Protein AF-A0A6H0G012-F1 (afdb_monomer)

Mean predicted aligned error: 11.53 Å

Solvent-accessible surface area (backbone atoms only — not comparable to full-atom values): 10930 Å² total; per-residue (Å²): 131,54,73,67,59,50,50,52,47,52,53,49,48,50,53,50,52,53,53,48,52,53,50,51,50,52,48,44,51,73,74,65,66,66,57,73,71,64,50,53,54,50,53,50,52,49,50,52,52,50,51,57,48,51,53,52,48,50,52,52,52,50,54,50,50,52,52,52,52,53,49,52,50,50,19,51,54,29,52,50,52,41,50,54,51,56,54,50,49,51,53,56,52,48,54,52,51,51,58,73,72,48,57,70,89,63,58,81,74,38,68,64,55,59,50,51,53,50,54,49,53,51,52,53,52,54,49,50,54,53,50,51,52,47,40,64,74,66,70,53,94,53,61,64,66,58,47,55,38,46,53,38,50,49,53,35,50,50,52,77,72,44,85,84,55,95,44,72,68,61,42,49,58,58,41,48,57,33,47,52,54,35,48,56,40,49,48,56,50,44,57,55,31,48,68,41,59,80,109

Nearest PDB structures (foldseek):
  8gl3-assembly1_A  TM=2.633E-01  e=9.256E-02  synthetic construct
  4yn0-assembly1_B  TM=3.118E-01  e=3.745E+00  Mus musculus
  6h2d-assembly1_P  TM=2.278E-01  e=6.354E+00  Aeromonas hydrophila subsp. hydrophila AL09-71

pLDDT: mean 79.87, std 10.51, range [50.97, 95.56]

Radius of gyration: 31.79 Å; Cα contacts (8 Å, |Δi|>4): 92; chains: 1; bounding box: 71×26×87 Å

Foldseek 3Di:
DDPVVVVVVVVVVVVVVVCVLVVVVVCCCVPVVDDPVVVVVSVVVVVVVVVVVVVVVVVVVVVVVVVVVLLVVLLVLLVVLLVLLVVLLVLLVVLVVCVVPDDPVDQQDDPPSLVSLVVSLVSLVVSLVSVVVSCVSVVDPPVVLSVQLVVLSVLLVCLSPDPPDPGVVVSVVSNNVSSVVNNVSSVVSSVVSVVSNVD

Structure (mmCIF, N/CA/C/O backbone):
data_AF-A0A6H0G012-F1
#
_entry.id   AF-A0A6H0G012-F1
#
loop_
_atom_site.group_PDB
_atom_site.id
_atom_site.type_symbol
_atom_site.label_atom_id
_atom_site.label_alt_id
_atom_site.label_comp_id
_atom_site.label_asym_id
_atom_site.label_entity_id
_atom_site.label_seq_id
_atom_site.pdbx_PDB_ins_code
_atom_site.Cartn_x
_atom_site.Cartn_y
_atom_site.Cartn_z
_atom_site.occupancy
_atom_site.B_iso_or_equiv
_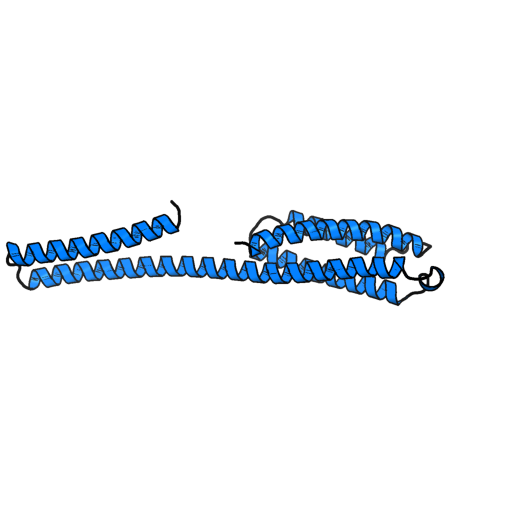atom_site.auth_seq_id
_atom_site.auth_comp_id
_atom_site.auth_asym_id
_atom_site.auth_atom_id
_atom_site.pdbx_PDB_model_num
ATOM 1 N N . MET A 1 1 ? -27.241 0.399 12.064 1.00 50.97 1 MET A N 1
ATOM 2 C CA . MET A 1 1 ? -27.156 1.553 12.985 1.00 50.97 1 MET A CA 1
ATOM 3 C C . MET A 1 1 ? -25.718 2.036 12.973 1.00 50.97 1 MET A C 1
ATOM 5 O O . MET A 1 1 ? -24.831 1.199 13.095 1.00 50.97 1 MET A O 1
ATOM 9 N N . ASN A 1 2 ? -25.473 3.319 12.711 1.00 66.06 2 ASN A N 1
ATOM 10 C CA . ASN A 1 2 ? -24.106 3.823 12.533 1.00 66.06 2 ASN A CA 1
ATOM 11 C C . ASN A 1 2 ? -23.368 3.860 13.895 1.00 66.06 2 ASN A C 1
ATOM 13 O O . ASN A 1 2 ? -24.016 4.089 14.914 1.00 66.06 2 ASN A O 1
ATOM 17 N N . LYS A 1 3 ? -22.044 3.638 13.962 1.00 60.22 3 LYS A N 1
ATOM 18 C CA . LYS A 1 3 ? -21.292 3.569 15.247 1.00 60.22 3 LYS A CA 1
ATOM 19 C C . LYS A 1 3 ? -21.486 4.827 16.104 1.00 60.22 3 LYS A C 1
ATOM 21 O O . LYS A 1 3 ? -21.674 4.747 17.317 1.00 60.22 3 LYS A O 1
ATOM 26 N N . LYS A 1 4 ? -21.527 5.990 15.452 1.00 67.12 4 LYS A N 1
ATOM 27 C CA . LYS A 1 4 ? -21.835 7.281 16.080 1.00 67.12 4 LYS A CA 1
ATOM 28 C C . LYS A 1 4 ? -23.231 7.297 16.715 1.00 67.12 4 LYS A C 1
ATOM 30 O O . LYS A 1 4 ? -23.376 7.674 17.868 1.00 67.12 4 LYS A O 1
ATOM 35 N N . GLU A 1 5 ? -24.221 6.772 16.004 1.00 70.12 5 GLU A N 1
ATOM 36 C CA . GLU A 1 5 ? -25.613 6.682 16.452 1.00 70.12 5 GLU A CA 1
ATOM 37 C C . GLU A 1 5 ? -25.780 5.700 17.628 1.00 70.12 5 GLU A C 1
ATOM 39 O O . GLU A 1 5 ? -26.567 5.944 18.538 1.00 70.12 5 GLU A O 1
ATOM 44 N N . LEU A 1 6 ? -25.016 4.599 17.648 1.00 70.94 6 LEU A N 1
ATOM 45 C CA . LEU A 1 6 ? -24.965 3.679 18.789 1.00 70.94 6 LEU A CA 1
ATOM 46 C C . LEU A 1 6 ? -24.325 4.347 20.009 1.00 70.94 6 LEU A C 1
ATOM 48 O O . LEU A 1 6 ? -24.836 4.198 21.112 1.00 70.94 6 LEU A O 1
ATOM 52 N N . THR A 1 7 ? -23.246 5.105 19.811 1.00 70.88 7 THR A N 1
ATOM 53 C CA . THR A 1 7 ? -22.537 5.788 20.903 1.00 70.88 7 THR A CA 1
ATOM 54 C C . THR A 1 7 ? -23.406 6.895 21.500 1.00 70.88 7 THR A C 1
ATOM 56 O O . THR A 1 7 ? -23.549 6.974 22.716 1.00 70.88 7 THR A O 1
ATOM 59 N N . GLU A 1 8 ? -24.072 7.694 20.664 1.00 73.56 8 GLU A N 1
ATOM 60 C CA . GLU A 1 8 ? -25.048 8.705 21.088 1.00 73.56 8 GLU A CA 1
ATOM 61 C C . GLU A 1 8 ? -26.235 8.071 21.820 1.00 73.56 8 GLU A C 1
ATOM 63 O O . GLU A 1 8 ? -26.613 8.543 22.892 1.00 73.56 8 GLU A O 1
ATOM 68 N N . LYS A 1 9 ? -26.774 6.953 21.310 1.00 74.12 9 LYS A N 1
ATOM 69 C CA . LYS A 1 9 ? -27.842 6.212 21.994 1.00 74.12 9 LYS A CA 1
ATOM 70 C C . LYS A 1 9 ? -27.371 5.702 23.349 1.00 74.12 9 LYS A C 1
ATOM 72 O O . LYS A 1 9 ? -28.021 5.998 24.340 1.00 74.12 9 LYS A O 1
ATOM 77 N N . VAL A 1 10 ? -26.250 4.986 23.424 1.00 72.94 10 VAL A N 1
ATOM 78 C CA . VAL A 1 10 ? -25.727 4.435 24.686 1.00 72.94 10 VAL A CA 1
ATOM 79 C C . VAL A 1 10 ? -25.453 5.552 25.696 1.00 72.94 10 VAL A C 1
ATOM 81 O O . VAL A 1 10 ? -25.888 5.449 26.838 1.00 72.94 10 VAL A O 1
ATOM 84 N N . THR A 1 11 ? -24.841 6.660 25.271 1.00 72.94 11 THR A N 1
ATOM 85 C CA . THR A 1 11 ? -24.582 7.819 26.143 1.00 72.94 11 THR A CA 1
ATOM 86 C C . THR A 1 11 ? -25.881 8.466 26.630 1.00 72.94 11 THR A C 1
ATOM 88 O O . THR A 1 11 ? -26.017 8.771 27.815 1.00 72.94 11 THR A O 1
ATOM 91 N N . GLY A 1 12 ? -26.873 8.604 25.746 1.00 77.12 12 GLY A N 1
ATOM 92 C CA . GLY A 1 12 ? -28.209 9.082 26.097 1.00 77.12 12 GLY A CA 1
ATOM 93 C C . GLY A 1 12 ? -28.938 8.155 27.073 1.00 77.12 12 GLY A C 1
ATOM 94 O O . GLY A 1 12 ? -29.541 8.635 28.030 1.00 77.12 12 GLY A O 1
ATOM 95 N N . TRP A 1 13 ? -28.830 6.836 26.892 1.00 76.81 13 TRP A N 1
ATOM 96 C CA . TRP A 1 13 ? -29.392 5.836 27.804 1.00 76.81 13 TRP A CA 1
ATOM 97 C C . TRP A 1 13 ? -28.735 5.891 29.185 1.00 76.81 13 TRP A C 1
ATOM 99 O O . TRP A 1 13 ? -29.445 5.828 30.183 1.00 76.81 13 TRP A O 1
ATOM 109 N N . ILE A 1 14 ? -27.414 6.081 29.271 1.00 71.69 14 ILE A N 1
ATOM 110 C CA . ILE A 1 14 ? -26.711 6.249 30.556 1.00 71.69 14 ILE A CA 1
ATOM 111 C C . ILE A 1 14 ? -27.222 7.484 31.284 1.00 71.69 14 ILE A C 1
ATOM 113 O O . ILE A 1 14 ? -27.550 7.418 32.467 1.00 71.69 14 ILE A O 1
ATOM 117 N N . LEU A 1 15 ? -27.307 8.613 30.582 1.00 76.12 15 LEU A N 1
ATOM 118 C CA . LEU A 1 15 ? -27.736 9.868 31.181 1.00 76.12 15 LEU A CA 1
ATOM 119 C C . LEU A 1 15 ? -29.199 9.774 31.638 1.00 76.12 15 LEU A C 1
ATOM 121 O O . LEU A 1 15 ? -29.516 10.170 32.757 1.00 76.12 15 LEU A O 1
ATOM 125 N N . ALA A 1 16 ? -30.059 9.141 30.836 1.00 76.44 16 ALA A N 1
ATOM 126 C CA . ALA A 1 16 ? -31.449 8.870 31.190 1.00 76.44 16 ALA A CA 1
ATOM 127 C C . ALA A 1 16 ? -31.577 7.938 32.404 1.00 76.44 16 ALA A C 1
ATOM 129 O O . ALA A 1 16 ? -32.318 8.262 33.328 1.00 76.44 16 ALA A O 1
ATOM 130 N N . ILE A 1 17 ? -30.835 6.825 32.450 1.00 78.69 17 ILE A N 1
ATOM 131 C CA . ILE A 1 17 ? -30.848 5.886 33.584 1.00 78.69 17 ILE A CA 1
ATOM 132 C C . ILE A 1 17 ? -30.332 6.575 34.847 1.00 78.69 17 ILE A C 1
ATOM 134 O O . ILE A 1 17 ? -30.938 6.433 35.904 1.00 78.69 17 ILE A O 1
ATOM 138 N N . THR A 1 18 ? -29.263 7.364 34.749 1.00 74.12 18 THR A N 1
ATOM 139 C CA . THR A 1 18 ? -28.682 8.072 35.898 1.00 74.12 18 THR A CA 1
ATOM 140 C C . THR A 1 18 ? -29.667 9.102 36.454 1.00 74.12 18 THR A C 1
ATOM 142 O O . THR A 1 18 ? -29.961 9.090 37.647 1.00 74.12 18 THR A O 1
ATOM 145 N N . VAL A 1 19 ? -30.246 9.948 35.594 1.00 77.25 19 VAL A N 1
ATOM 146 C CA . VAL A 1 19 ? -31.245 10.954 35.995 1.00 77.25 19 VAL A CA 1
ATOM 147 C C . VAL A 1 19 ? -32.503 10.292 36.551 1.00 77.25 19 VAL A C 1
ATOM 149 O O . VAL A 1 19 ? -33.017 10.729 37.579 1.00 77.25 19 VAL A O 1
ATOM 152 N N . TYR A 1 20 ? -32.978 9.217 35.919 1.00 78.31 20 TYR A N 1
ATOM 153 C CA . TYR A 1 20 ? -34.142 8.467 36.383 1.00 78.31 20 TYR A CA 1
ATOM 154 C C . TYR A 1 20 ? -33.892 7.839 37.754 1.00 78.31 20 TYR A C 1
ATOM 156 O O . TYR A 1 20 ? -34.714 7.981 38.651 1.00 78.31 20 TYR A O 1
ATOM 164 N N . THR A 1 21 ? -32.732 7.215 37.952 1.00 72.88 21 THR A N 1
ATOM 165 C CA . THR A 1 21 ? -32.357 6.590 39.226 1.00 72.88 21 THR A CA 1
ATOM 166 C C . THR A 1 21 ? -32.268 7.629 40.341 1.00 72.88 21 THR A C 1
ATOM 168 O O . THR A 1 21 ? -32.846 7.430 41.405 1.00 72.88 21 THR A O 1
ATOM 171 N N . VAL A 1 22 ? -31.617 8.771 40.090 1.00 75.88 22 VAL A N 1
ATOM 172 C CA . VAL A 1 22 ? -31.523 9.877 41.060 1.00 75.88 22 VAL A CA 1
ATOM 173 C C . VAL A 1 22 ? -32.903 10.476 41.355 1.00 75.88 22 VAL A C 1
ATOM 175 O O . VAL A 1 22 ? -33.223 10.758 42.510 1.00 75.88 22 VAL A O 1
ATOM 178 N N . GLY A 1 23 ? -33.744 10.640 40.331 1.00 76.50 23 GLY A N 1
ATOM 179 C CA . GLY A 1 23 ? -35.102 11.165 40.467 1.00 76.50 23 GLY A CA 1
ATOM 180 C C . GLY A 1 23 ? -36.018 10.242 41.269 1.00 76.50 23 GLY A C 1
ATOM 181 O O . GLY A 1 23 ? -36.676 10.695 42.204 1.00 76.50 23 GLY A O 1
ATOM 182 N N . VAL A 1 24 ? -36.019 8.944 40.955 1.00 73.81 24 VAL A N 1
ATOM 183 C CA . VAL A 1 24 ? -36.760 7.914 41.697 1.00 73.81 24 VAL A CA 1
ATOM 184 C C . VAL A 1 24 ? -36.259 7.833 43.136 1.00 73.81 24 VAL A C 1
ATOM 186 O O . VAL A 1 24 ? -37.070 7.822 44.054 1.00 73.81 24 VAL A O 1
ATOM 189 N N . PHE A 1 25 ? -34.946 7.880 43.359 1.00 70.12 25 PHE A N 1
ATOM 190 C CA . PHE A 1 25 ? -34.351 7.885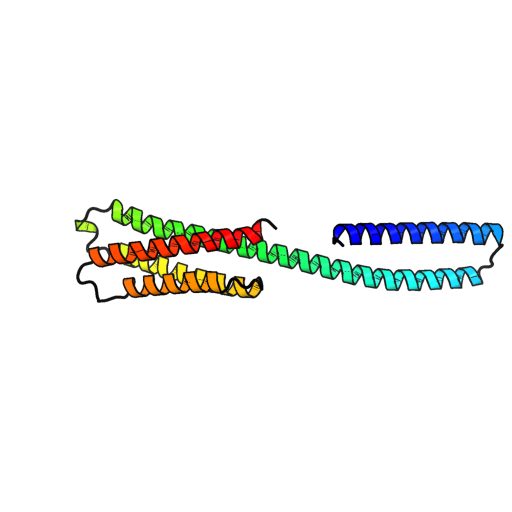 44.695 1.00 70.12 25 PHE A CA 1
ATOM 191 C C . PHE A 1 25 ? -34.783 9.094 45.540 1.00 70.12 25 PHE A C 1
ATOM 193 O O . PHE A 1 25 ? -35.153 8.936 46.704 1.00 70.12 25 PHE A O 1
ATOM 200 N N . TYR A 1 26 ? -34.800 10.300 44.959 1.00 72.81 26 TYR A N 1
ATOM 201 C CA . TYR A 1 26 ? -35.306 11.499 45.635 1.00 72.81 26 TYR A CA 1
ATOM 202 C C . TYR A 1 26 ? -36.786 11.354 46.020 1.00 72.81 26 TYR A C 1
ATOM 204 O O . TYR A 1 26 ? -37.186 11.726 47.124 1.00 72.81 26 TYR A O 1
ATOM 212 N N . LEU A 1 27 ? -37.595 10.785 45.123 1.00 71.75 27 LEU A N 1
ATOM 213 C CA . LEU A 1 27 ? -39.025 10.565 45.331 1.00 71.75 27 LEU A CA 1
ATOM 214 C C . LEU A 1 27 ? -39.287 9.524 46.427 1.00 71.75 27 LEU A C 1
ATOM 216 O O . LEU A 1 27 ? -40.085 9.773 47.326 1.00 71.75 27 LEU A O 1
ATOM 220 N N . LEU A 1 28 ? -38.572 8.401 46.394 1.00 69.12 28 LEU A N 1
ATOM 221 C CA . LEU A 1 28 ? -38.679 7.321 47.372 1.00 69.12 28 LEU A CA 1
ATOM 222 C C . LEU A 1 28 ? -38.261 7.781 48.780 1.00 69.12 28 LEU A C 1
ATOM 224 O O . LEU A 1 28 ? -39.012 7.573 49.730 1.00 69.12 28 LEU A O 1
ATOM 228 N N . ASN A 1 29 ? -37.138 8.497 48.918 1.00 67.19 29 ASN A N 1
ATOM 229 C CA . ASN A 1 29 ? -36.704 9.031 50.216 1.00 67.19 29 ASN A CA 1
ATOM 230 C C . ASN A 1 29 ? -37.675 10.074 50.783 1.00 67.19 29 ASN A C 1
ATOM 232 O O . ASN A 1 29 ? -37.956 10.078 51.980 1.00 67.19 29 ASN A O 1
ATOM 236 N N . LYS A 1 30 ? -38.199 10.965 49.934 1.00 68.75 30 LYS A N 1
ATOM 237 C CA . LYS A 1 30 ? -39.053 12.071 50.384 1.00 68.75 30 LYS A CA 1
ATOM 238 C C . LYS A 1 30 ? -40.502 11.652 50.647 1.00 68.75 30 LYS A C 1
ATOM 240 O O . LYS A 1 30 ? -41.151 12.264 51.489 1.00 68.75 30 LYS A O 1
ATOM 245 N N . VAL A 1 31 ? -41.020 10.662 49.915 1.00 65.56 31 VAL A N 1
ATOM 246 C CA . VAL A 1 31 ? -42.437 10.259 49.974 1.00 65.56 31 VAL A CA 1
ATOM 247 C C . VAL A 1 31 ? -42.659 9.000 50.811 1.00 65.56 31 VAL A C 1
ATOM 249 O O . VAL A 1 31 ? -43.678 8.922 51.490 1.00 65.56 31 VAL A O 1
ATOM 252 N N . LEU A 1 32 ? -41.736 8.032 50.794 1.00 64.56 32 LEU A N 1
ATOM 253 C CA . LEU A 1 32 ? -41.929 6.738 51.465 1.00 64.56 32 LEU A CA 1
ATOM 254 C C . LEU A 1 32 ? -41.149 6.587 52.779 1.00 64.56 32 LEU A C 1
ATOM 256 O O . LEU A 1 32 ? -41.386 5.620 53.494 1.00 64.56 32 LEU A O 1
ATOM 260 N N . GLY A 1 33 ? -40.266 7.532 53.128 1.00 66.44 33 GLY A N 1
ATOM 261 C CA . GLY A 1 33 ? -39.558 7.520 54.417 1.00 66.44 33 GLY A CA 1
ATOM 262 C C . GLY A 1 33 ? -38.667 6.288 54.611 1.00 66.44 33 GLY A C 1
ATOM 263 O O . GLY A 1 33 ? -38.597 5.743 55.709 1.00 66.44 33 GLY A O 1
ATOM 264 N N . ILE A 1 34 ? -38.045 5.830 53.526 1.00 61.94 34 ILE A N 1
ATOM 265 C CA . ILE A 1 34 ? -37.280 4.585 53.460 1.00 61.94 34 ILE A CA 1
ATOM 266 C C . ILE A 1 34 ? -36.089 4.607 54.441 1.00 61.94 34 ILE A C 1
ATOM 268 O O . ILE A 1 34 ? -35.341 5.583 54.509 1.00 61.94 34 ILE A O 1
ATOM 272 N N . THR A 1 35 ? -35.927 3.529 55.215 1.00 65.56 35 THR A N 1
ATOM 273 C CA . THR A 1 35 ? -34.847 3.312 56.198 1.00 65.56 35 THR A CA 1
ATOM 274 C C . THR A 1 35 ? -33.541 2.821 55.555 1.00 65.56 35 THR A C 1
ATOM 276 O O . THR A 1 35 ? -33.540 2.330 54.431 1.00 65.56 35 THR A O 1
ATOM 279 N N . GLY A 1 36 ? -32.417 2.930 56.279 1.00 60.94 36 GLY A N 1
ATOM 280 C CA . GLY A 1 36 ? -31.060 2.661 55.767 1.00 60.94 36 GLY A CA 1
ATOM 281 C C . GLY A 1 36 ? -30.822 1.287 55.115 1.00 60.94 36 GLY A C 1
ATOM 282 O O . GLY A 1 36 ? -30.027 1.209 54.188 1.00 60.94 36 GLY A O 1
ATOM 283 N N . ASP A 1 37 ? -31.543 0.234 55.506 1.00 64.00 37 ASP A N 1
ATOM 284 C CA . ASP A 1 37 ? -31.352 -1.114 54.934 1.00 64.00 37 ASP A CA 1
ATOM 285 C C . ASP A 1 37 ? -31.796 -1.225 53.459 1.00 64.00 37 ASP A C 1
ATOM 287 O O . ASP A 1 37 ? -31.141 -1.879 52.645 1.00 64.00 37 ASP A O 1
ATOM 291 N N . ASP A 1 38 ? -32.875 -0.541 53.072 1.00 62.97 38 ASP A N 1
ATOM 292 C CA . ASP A 1 38 ? -33.338 -0.498 51.675 1.00 62.97 38 ASP A CA 1
ATOM 293 C C . ASP A 1 38 ? -32.409 0.369 50.804 1.00 62.97 38 ASP A C 1
ATOM 295 O O . ASP A 1 38 ? -32.269 0.148 49.595 1.00 62.97 38 ASP A O 1
ATOM 299 N N . LEU A 1 39 ? -31.738 1.344 51.431 1.00 64.50 39 LEU A N 1
ATOM 300 C CA . LEU A 1 39 ? -30.700 2.159 50.806 1.00 64.50 39 LEU A CA 1
ATOM 301 C C . LEU A 1 39 ? -29.509 1.285 50.396 1.00 64.50 39 LEU A C 1
ATOM 303 O O . LEU A 1 39 ? -29.042 1.377 49.261 1.00 64.50 39 LEU A O 1
ATOM 307 N N . ASP A 1 40 ? -29.061 0.407 51.291 1.00 66.69 40 ASP A N 1
ATOM 308 C CA . ASP A 1 40 ? -27.917 -0.477 51.061 1.00 66.69 40 ASP A CA 1
ATOM 309 C C . ASP A 1 40 ? -28.203 -1.520 49.973 1.00 66.69 40 ASP A C 1
ATOM 311 O O . ASP A 1 40 ? -27.339 -1.802 49.131 1.00 66.69 40 ASP A O 1
ATOM 315 N N . ALA A 1 41 ? -29.431 -2.043 49.909 1.00 68.44 41 ALA A N 1
ATOM 316 C CA . ALA A 1 41 ? -29.857 -2.943 48.838 1.00 68.44 41 ALA A CA 1
ATOM 317 C C . ALA A 1 41 ? -29.863 -2.248 47.463 1.00 68.44 41 ALA A C 1
ATOM 319 O O . ALA A 1 41 ? -29.404 -2.816 46.466 1.00 68.44 41 ALA A O 1
ATOM 320 N N . LEU A 1 42 ? -30.331 -0.997 47.401 1.00 66.62 42 LEU A N 1
ATOM 321 C CA . LEU A 1 42 ? -30.386 -0.215 46.166 1.00 66.62 42 LEU A CA 1
ATOM 322 C C . LEU A 1 42 ? -28.988 0.228 45.710 1.00 66.62 42 LEU A C 1
ATOM 324 O O . LEU A 1 42 ? -28.666 0.121 44.526 1.00 66.62 42 LEU A O 1
ATOM 328 N N . VAL A 1 43 ? -28.126 0.650 46.638 1.00 68.62 43 VAL A N 1
ATOM 329 C CA . VAL A 1 43 ? -26.711 0.951 46.363 1.00 68.62 43 VAL A CA 1
ATOM 330 C C . VAL A 1 43 ? -25.981 -0.295 45.860 1.00 68.62 43 VAL A C 1
ATOM 332 O O . VAL A 1 43 ? -25.231 -0.209 44.888 1.00 68.62 43 VAL A O 1
ATOM 335 N N . SER A 1 44 ? -26.247 -1.465 46.444 1.00 69.81 44 SER A N 1
ATOM 336 C CA . SER A 1 44 ? -25.670 -2.734 45.987 1.00 69.81 44 SER A CA 1
ATOM 337 C C . SER A 1 44 ? -26.119 -3.092 44.567 1.00 69.81 44 SER A C 1
ATOM 339 O O . SER A 1 44 ? -25.291 -3.461 43.731 1.00 69.81 44 SER A O 1
ATOM 341 N N . LEU A 1 45 ? -27.407 -2.919 44.249 1.00 72.12 45 LEU A N 1
ATOM 342 C CA . LEU A 1 45 ? -27.941 -3.145 42.902 1.00 72.12 45 LEU A CA 1
ATOM 343 C C . LEU A 1 45 ? -27.314 -2.188 41.872 1.00 72.12 45 LEU A C 1
ATOM 345 O O . LEU A 1 45 ? -26.920 -2.615 40.784 1.00 72.12 45 LEU A O 1
ATOM 349 N N . LEU A 1 46 ? -27.169 -0.906 42.224 1.00 73.44 46 LEU A N 1
ATOM 350 C CA . LEU A 1 46 ? -26.489 0.084 41.385 1.00 73.44 46 LEU A CA 1
ATOM 351 C C . LEU A 1 46 ? -24.999 -0.222 41.222 1.00 73.44 46 LEU A C 1
ATOM 353 O O . LEU A 1 46 ? -24.468 -0.037 40.130 1.00 73.44 46 LEU A O 1
ATOM 357 N N . GLY A 1 47 ? -24.334 -0.743 42.254 1.00 70.12 47 GLY A N 1
ATOM 358 C CA . GLY A 1 47 ? -22.943 -1.195 42.191 1.00 70.12 47 GLY A CA 1
ATOM 359 C C . GLY A 1 47 ? -22.739 -2.344 41.198 1.00 70.12 47 GLY A C 1
ATOM 360 O O . GLY A 1 47 ? -21.811 -2.311 40.384 1.00 70.12 47 GLY A O 1
ATOM 361 N N . VAL A 1 48 ? -23.645 -3.328 41.196 1.00 73.69 48 VAL A N 1
ATOM 362 C CA . VAL A 1 48 ? -23.648 -4.416 40.202 1.00 73.69 48 VAL A CA 1
ATOM 363 C C . VAL A 1 48 ? -23.910 -3.867 38.797 1.00 73.69 48 VAL A C 1
ATOM 365 O O . VAL A 1 48 ? -23.177 -4.201 37.863 1.00 73.69 48 VAL A O 1
ATOM 368 N N . GLY A 1 49 ? -24.894 -2.975 38.648 1.00 73.62 49 GLY A N 1
ATOM 369 C CA . GLY A 1 49 ? -25.194 -2.310 37.377 1.00 73.62 49 GLY A CA 1
ATOM 370 C C . GLY A 1 49 ? -24.004 -1.522 36.825 1.00 73.62 49 GLY A C 1
ATOM 371 O O . GLY A 1 49 ? -23.647 -1.678 35.658 1.00 73.62 49 GLY A O 1
ATOM 372 N N . ALA A 1 50 ? -23.335 -0.742 37.674 1.00 75.12 50 ALA A N 1
ATOM 373 C CA . ALA A 1 50 ? -22.152 0.034 37.318 1.00 75.12 50 ALA A CA 1
ATOM 374 C C . ALA A 1 50 ? -20.971 -0.859 36.913 1.00 75.12 50 ALA A C 1
ATOM 376 O O . ALA A 1 50 ? -20.246 -0.527 35.978 1.00 75.12 50 ALA A O 1
ATOM 377 N N . THR A 1 51 ? -20.800 -2.012 37.565 1.00 78.50 51 THR A N 1
ATOM 378 C CA . THR A 1 51 ? -19.718 -2.961 37.262 1.00 78.50 51 THR A CA 1
ATOM 379 C C . THR A 1 51 ? -19.939 -3.655 35.917 1.00 78.50 51 THR A C 1
ATOM 381 O O . THR A 1 51 ? -19.031 -3.692 35.085 1.00 78.50 51 THR A O 1
ATOM 384 N N . LEU A 1 52 ? -21.151 -4.160 35.661 1.00 74.06 52 LEU A N 1
ATOM 385 C CA . LEU A 1 52 ? -21.508 -4.764 34.371 1.00 74.06 52 LEU A CA 1
ATOM 386 C C . LEU A 1 52 ? -21.389 -3.748 33.231 1.00 74.06 52 LEU A C 1
ATOM 388 O O . LEU A 1 52 ? -20.853 -4.053 32.165 1.00 74.06 52 LEU A O 1
ATOM 392 N N . PHE A 1 53 ? -21.839 -2.521 33.481 1.00 78.25 53 PHE A N 1
ATOM 393 C CA . PHE A 1 53 ? -21.735 -1.427 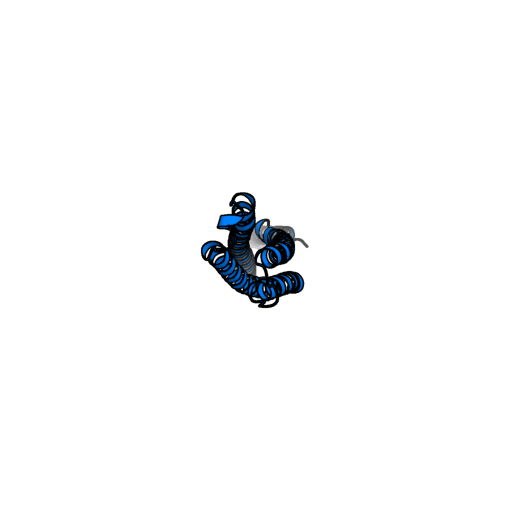32.531 1.00 78.25 53 PHE A CA 1
ATOM 394 C C . PHE A 1 53 ? -20.275 -1.030 32.257 1.00 78.25 53 PHE A C 1
ATOM 396 O O . PHE A 1 53 ? -19.879 -0.907 31.099 1.00 78.25 53 PHE A O 1
ATOM 403 N N . GLY A 1 54 ? -19.457 -0.886 33.303 1.00 78.69 54 GLY A N 1
ATOM 404 C CA . GLY A 1 54 ? -18.029 -0.597 33.178 1.00 78.69 54 GLY A CA 1
ATOM 405 C C . GLY A 1 54 ? -17.299 -1.666 32.366 1.00 78.69 54 GLY A C 1
ATOM 406 O O . GLY A 1 54 ? -16.526 -1.331 31.469 1.00 78.69 54 GLY A O 1
ATOM 407 N N . GLY A 1 55 ? -17.613 -2.944 32.604 1.00 79.94 55 GLY A N 1
ATOM 408 C CA . GLY A 1 55 ? -17.095 -4.061 31.812 1.00 79.94 55 GLY A CA 1
ATOM 409 C C . GLY A 1 55 ? -17.500 -3.985 30.337 1.00 79.94 55 GLY A C 1
ATOM 410 O O . GLY A 1 55 ? -16.646 -4.098 29.458 1.00 79.94 55 GLY A O 1
ATOM 411 N N . TYR A 1 56 ? -18.778 -3.725 30.048 1.00 78.12 56 TYR A N 1
ATOM 412 C CA . TYR A 1 56 ? -19.265 -3.557 28.674 1.00 78.12 56 TYR A CA 1
ATOM 413 C C . TYR A 1 56 ? -18.578 -2.387 27.952 1.00 78.12 56 TYR A C 1
ATOM 415 O O . TYR A 1 56 ? -18.107 -2.543 26.823 1.00 78.12 56 TYR A O 1
ATOM 423 N N . MET A 1 57 ? -18.465 -1.229 28.608 1.00 80.31 57 MET A N 1
ATOM 424 C CA . MET A 1 57 ? -17.797 -0.057 28.038 1.00 80.31 57 MET A CA 1
ATOM 425 C C . MET A 1 57 ? -16.309 -0.286 27.810 1.00 80.31 57 MET A C 1
ATOM 427 O O . MET A 1 57 ? -15.786 0.150 26.788 1.00 80.31 57 MET A O 1
ATOM 431 N N . ALA A 1 58 ? -15.630 -0.983 28.722 1.00 78.94 58 ALA A N 1
ATOM 432 C CA . ALA A 1 58 ? -14.226 -1.333 28.553 1.00 78.94 58 ALA A CA 1
ATOM 433 C C . ALA A 1 58 ? -14.018 -2.213 27.314 1.00 78.94 58 ALA A C 1
ATOM 435 O O . ALA A 1 58 ? -13.133 -1.927 26.510 1.00 78.94 58 ALA A O 1
ATOM 436 N N . ILE A 1 59 ? -14.871 -3.227 27.113 1.00 83.12 59 ILE A N 1
ATOM 437 C CA . ILE A 1 59 ? -14.836 -4.063 25.905 1.00 83.12 59 ILE A CA 1
ATOM 438 C C . ILE A 1 59 ? -15.054 -3.195 24.667 1.00 83.12 59 ILE A C 1
ATOM 440 O O . ILE A 1 59 ? -14.243 -3.254 23.748 1.00 83.12 59 ILE A O 1
ATOM 444 N N . TYR A 1 60 ? -16.096 -2.357 24.667 1.00 79.56 60 TYR A N 1
ATOM 445 C CA . TYR A 1 60 ? -16.432 -1.491 23.538 1.00 79.56 60 TYR A CA 1
ATOM 446 C C . TYR A 1 60 ? -15.278 -0.551 23.161 1.00 79.56 60 TYR A C 1
ATOM 448 O O . TYR A 1 60 ? -14.839 -0.547 22.007 1.00 79.56 60 TYR A O 1
ATOM 456 N N . LEU A 1 61 ? -14.746 0.194 24.136 1.00 80.44 61 LEU A N 1
ATOM 457 C CA . LEU A 1 61 ? -13.626 1.116 23.947 1.00 80.44 61 LEU A CA 1
ATOM 458 C C . LEU A 1 61 ? -12.370 0.386 23.474 1.00 80.44 61 LEU A C 1
ATOM 460 O O . LEU A 1 61 ? -11.675 0.890 22.598 1.00 80.44 61 LEU A O 1
ATOM 464 N N . PHE A 1 62 ? -12.099 -0.810 23.998 1.00 81.75 62 PHE A N 1
ATOM 465 C CA . PHE A 1 62 ? -10.952 -1.602 23.570 1.00 81.75 62 PHE A CA 1
ATOM 466 C C . PHE A 1 62 ? -11.094 -2.081 22.122 1.00 81.75 62 PHE A C 1
ATOM 468 O O . PHE A 1 62 ? -10.140 -1.993 21.347 1.00 81.75 62 PHE A O 1
ATOM 475 N N . THR A 1 63 ? -12.282 -2.550 21.720 1.00 84.25 63 THR A N 1
ATOM 476 C CA . THR A 1 63 ? -12.540 -2.901 20.316 1.00 84.25 63 THR A CA 1
ATOM 477 C C . THR A 1 63 ? -12.389 -1.706 19.387 1.00 84.25 63 THR A C 1
ATOM 479 O O . THR A 1 63 ? -11.779 -1.854 18.330 1.00 84.25 63 THR A O 1
ATOM 482 N N . ASP A 1 64 ? -12.901 -0.537 19.774 1.00 81.94 64 ASP A N 1
ATOM 483 C CA . ASP A 1 64 ? -12.827 0.657 18.935 1.00 81.94 64 ASP A CA 1
ATOM 484 C C . ASP A 1 64 ? -11.398 1.197 18.832 1.00 81.94 64 ASP A C 1
ATOM 486 O O . ASP A 1 64 ? -10.920 1.458 17.731 1.00 81.94 64 ASP A O 1
ATOM 490 N N . TRP A 1 65 ? -10.678 1.255 19.955 1.00 85.31 65 TRP A N 1
ATOM 491 C CA . TRP A 1 65 ? -9.258 1.597 19.981 1.00 85.31 65 TRP A CA 1
ATOM 492 C C . TRP A 1 65 ? -8.453 0.680 19.058 1.00 85.31 65 TRP A C 1
ATOM 494 O O . TRP A 1 65 ? -7.742 1.161 18.180 1.00 85.31 65 TRP A O 1
ATOM 504 N N . ARG A 1 66 ? -8.639 -0.642 19.174 1.00 86.31 66 ARG A N 1
ATOM 505 C CA . ARG A 1 66 ? -7.961 -1.624 18.319 1.00 86.31 66 ARG A CA 1
ATOM 506 C C . ARG A 1 66 ? -8.271 -1.411 16.836 1.00 86.31 66 ARG A C 1
ATOM 508 O O . ARG A 1 66 ? -7.373 -1.508 16.004 1.00 86.31 66 ARG A O 1
ATOM 515 N N . GLU A 1 67 ? -9.526 -1.133 16.484 1.00 87.81 67 GLU A N 1
ATOM 516 C CA . GLU A 1 67 ? -9.905 -0.841 15.097 1.00 87.81 67 GLU A CA 1
ATOM 517 C C . GLU A 1 67 ? -9.246 0.438 14.570 1.00 87.81 67 GLU A C 1
ATOM 519 O O . GLU A 1 67 ? -8.734 0.437 13.450 1.00 87.81 67 GLU A O 1
ATOM 524 N N . GLN A 1 68 ? -9.237 1.515 15.359 1.00 85.81 68 GLN A N 1
ATOM 525 C CA . GLN A 1 68 ? -8.598 2.774 14.979 1.00 85.81 68 GLN A CA 1
ATOM 526 C C . GLN A 1 68 ? -7.086 2.601 14.801 1.00 85.81 68 GLN A C 1
ATOM 528 O O . GLN A 1 68 ? -6.538 3.035 13.790 1.00 85.81 68 GLN A O 1
ATOM 533 N N . THR A 1 69 ? -6.421 1.903 15.726 1.00 88.00 69 THR A N 1
ATOM 534 C CA . THR A 1 69 ? -4.984 1.615 15.632 1.00 88.00 69 THR A CA 1
ATOM 535 C C . THR A 1 69 ? -4.657 0.784 14.394 1.00 88.00 69 THR A C 1
ATOM 537 O O . THR A 1 69 ? -3.724 1.121 13.671 1.00 88.00 69 THR A O 1
ATOM 540 N N . ASN A 1 70 ? -5.452 -0.245 14.086 1.00 88.19 70 ASN A N 1
ATOM 541 C CA . ASN A 1 70 ? -5.246 -1.051 12.881 1.00 88.19 70 ASN A CA 1
ATOM 542 C C . ASN A 1 70 ? -5.423 -0.226 11.598 1.00 88.19 70 ASN A C 1
ATOM 544 O O . ASN A 1 70 ? -4.630 -0.365 10.670 1.00 88.19 70 ASN A O 1
ATOM 548 N N . LYS A 1 71 ? -6.431 0.656 11.540 1.00 88.88 71 LYS A N 1
ATOM 549 C CA . LYS A 1 71 ? -6.617 1.569 10.400 1.00 88.88 71 LYS A CA 1
ATOM 550 C C . LYS A 1 71 ? -5.435 2.517 10.239 1.00 88.88 71 LYS A C 1
ATOM 552 O O . LYS A 1 71 ? -4.930 2.669 9.134 1.00 88.88 71 LYS A O 1
ATOM 557 N N . GLN A 1 72 ? -4.974 3.113 11.336 1.00 91.06 72 GLN A N 1
ATOM 558 C CA . GLN A 1 72 ? -3.836 4.025 11.322 1.00 91.06 72 GLN A CA 1
ATOM 559 C C . GLN A 1 72 ? -2.543 3.319 10.892 1.00 91.06 72 GLN A C 1
ATOM 561 O O . GLN A 1 72 ? -1.781 3.873 10.105 1.00 91.06 72 GLN A O 1
ATOM 566 N N . MET A 1 73 ? -2.314 2.093 11.370 1.00 92.19 73 MET A N 1
ATOM 567 C CA . MET A 1 73 ? -1.188 1.262 10.945 1.00 92.19 73 MET A CA 1
ATOM 568 C C . MET A 1 73 ? -1.242 1.015 9.434 1.00 92.19 73 MET A C 1
ATOM 570 O O . MET A 1 73 ? -0.293 1.349 8.737 1.00 92.19 73 MET A O 1
ATOM 574 N N . LEU A 1 74 ? -2.377 0.536 8.909 1.00 92.50 74 LEU A N 1
ATOM 575 C CA . LEU A 1 74 ? -2.544 0.295 7.471 1.00 92.50 74 LEU A CA 1
ATOM 576 C C . LEU A 1 74 ? -2.370 1.568 6.631 1.00 92.50 74 LEU A C 1
ATOM 578 O O . LEU A 1 74 ? -1.771 1.510 5.562 1.00 92.50 74 LEU A O 1
ATOM 582 N N . ALA A 1 75 ? -2.860 2.716 7.101 1.00 93.19 75 ALA A N 1
ATOM 583 C CA . ALA A 1 75 ? -2.683 3.992 6.411 1.00 93.19 75 ALA A CA 1
ATOM 584 C C . ALA A 1 75 ? -1.205 4.417 6.346 1.00 93.19 75 ALA A C 1
ATOM 586 O O . ALA A 1 75 ? -0.756 4.945 5.326 1.00 93.19 75 ALA A O 1
ATOM 587 N N . ASN A 1 76 ? -0.441 4.179 7.417 1.00 93.94 76 ASN A N 1
ATOM 588 C CA . ASN A 1 76 ? 0.990 4.472 7.455 1.00 93.94 76 ASN A CA 1
ATOM 589 C C . ASN A 1 76 ? 1.775 3.556 6.509 1.00 93.94 76 ASN A C 1
ATOM 591 O O . ASN A 1 76 ? 2.523 4.069 5.679 1.00 93.94 76 ASN A O 1
ATOM 595 N N . GLU A 1 77 ? 1.536 2.245 6.569 1.00 93.44 77 GLU A N 1
ATOM 596 C CA . GLU A 1 77 ? 2.143 1.261 5.659 1.00 93.44 77 GLU A CA 1
ATOM 597 C C . GLU A 1 77 ? 1.832 1.605 4.192 1.00 93.44 77 GLU A C 1
ATOM 599 O O . GLU A 1 77 ? 2.726 1.709 3.353 1.00 93.44 77 GLU A O 1
ATOM 604 N N . ALA A 1 78 ? 0.566 1.910 3.881 1.00 93.88 78 ALA A N 1
ATOM 605 C CA . ALA A 1 78 ? 0.156 2.302 2.534 1.00 93.88 78 ALA A CA 1
ATOM 606 C C . ALA A 1 78 ? 0.864 3.576 2.046 1.00 93.88 78 ALA A C 1
ATOM 608 O O . ALA A 1 78 ? 1.197 3.700 0.868 1.00 93.88 78 ALA A O 1
ATOM 609 N N . LYS A 1 79 ? 1.114 4.534 2.945 1.00 95.31 79 LYS A N 1
ATOM 610 C CA . LYS A 1 79 ? 1.816 5.783 2.630 1.00 95.31 79 LYS A CA 1
ATOM 611 C C . LYS A 1 79 ? 3.296 5.561 2.337 1.00 95.31 79 LYS A C 1
ATOM 613 O O . LYS A 1 79 ? 3.851 6.276 1.501 1.00 95.31 79 LYS A O 1
ATOM 618 N N . GLU A 1 80 ? 3.940 4.627 3.026 1.00 95.56 80 GLU A N 1
ATOM 619 C CA . GLU A 1 80 ? 5.330 4.253 2.755 1.00 95.56 80 GLU A CA 1
ATOM 620 C C . GLU A 1 80 ? 5.444 3.551 1.405 1.00 95.56 80 GLU A C 1
ATOM 622 O O . GLU A 1 80 ? 6.174 4.029 0.535 1.00 95.56 80 GLU A O 1
ATOM 627 N N . LEU A 1 81 ? 4.603 2.545 1.164 1.00 94.81 81 LEU A N 1
ATOM 628 C CA . LEU A 1 81 ? 4.516 1.844 -0.118 1.00 94.81 81 LEU A CA 1
ATOM 629 C C . LEU A 1 81 ? 4.227 2.784 -1.287 1.00 94.81 81 LEU A C 1
ATOM 631 O O . LEU A 1 81 ? 4.853 2.683 -2.342 1.00 94.81 81 LEU A O 1
ATOM 635 N N . TRP A 1 82 ? 3.322 3.748 -1.105 1.00 95.50 82 TRP A N 1
ATOM 636 C CA . TRP A 1 82 ? 3.000 4.729 -2.139 1.00 95.50 82 TRP A CA 1
ATOM 637 C C . TRP A 1 82 ? 4.218 5.590 -2.503 1.00 95.50 82 TRP A C 1
ATOM 639 O O . TRP A 1 82 ? 4.462 5.868 -3.679 1.00 95.50 82 TRP A O 1
ATOM 649 N N . LYS A 1 83 ? 5.026 5.987 -1.509 1.00 95.00 83 LYS A N 1
ATOM 650 C CA . LYS A 1 83 ? 6.274 6.726 -1.754 1.00 95.00 83 LYS A CA 1
ATOM 651 C C . LYS A 1 83 ? 7.301 5.861 -2.479 1.00 95.00 83 LYS A C 1
ATOM 653 O O . LYS A 1 83 ? 7.884 6.349 -3.444 1.00 95.00 83 LYS A O 1
ATOM 658 N N . SER A 1 84 ? 7.497 4.615 -2.045 1.00 94.25 84 SER A N 1
ATOM 659 C CA . SER A 1 84 ? 8.414 3.663 -2.688 1.00 94.25 84 SER A CA 1
ATOM 660 C C . SER A 1 84 ? 8.028 3.427 -4.148 1.00 94.25 84 SER A C 1
ATOM 662 O O . SER A 1 84 ? 8.870 3.495 -5.039 1.00 94.25 84 SER A O 1
ATOM 664 N N . THR A 1 85 ? 6.729 3.277 -4.404 1.00 92.88 85 THR A N 1
ATOM 665 C CA . THR A 1 85 ? 6.164 3.113 -5.745 1.00 92.88 85 THR A CA 1
ATOM 666 C C . THR A 1 85 ? 6.443 4.331 -6.636 1.00 92.88 85 THR A C 1
ATOM 668 O O . THR A 1 85 ? 6.912 4.189 -7.763 1.00 92.88 85 THR A O 1
ATOM 671 N N . LYS A 1 86 ? 6.230 5.548 -6.120 1.00 93.00 86 LYS A N 1
ATOM 672 C CA . LYS A 1 86 ? 6.521 6.796 -6.846 1.00 93.00 86 LYS A CA 1
ATOM 673 C C . LYS A 1 86 ? 8.014 6.987 -7.124 1.00 93.00 86 LYS A C 1
ATOM 675 O O . LYS A 1 86 ? 8.398 7.572 -8.133 1.00 93.00 86 LYS A O 1
ATOM 680 N N . GLU A 1 87 ? 8.864 6.560 -6.202 1.00 92.94 87 GLU A N 1
ATOM 681 C CA . GLU A 1 87 ? 10.312 6.638 -6.371 1.00 92.94 87 GLU A CA 1
ATOM 682 C C . GLU A 1 87 ? 10.808 5.648 -7.433 1.00 92.94 87 GLU A C 1
ATOM 684 O O . GLU A 1 87 ? 11.665 5.993 -8.244 1.00 92.94 87 GLU A O 1
ATOM 689 N N . LEU A 1 88 ? 10.222 4.451 -7.481 1.00 91.44 88 LEU A N 1
ATOM 690 C CA . LEU A 1 88 ? 10.497 3.464 -8.519 1.00 91.44 88 LEU A CA 1
ATOM 691 C C . LEU A 1 88 ? 10.065 3.955 -9.909 1.00 91.44 88 LEU A C 1
ATOM 693 O O . LEU A 1 88 ? 10.848 3.885 -10.852 1.00 91.44 88 LEU A O 1
ATOM 697 N N . GLU A 1 89 ? 8.866 4.529 -10.026 1.00 90.88 89 GLU A N 1
ATOM 698 C CA . GLU A 1 89 ? 8.373 5.152 -11.262 1.00 90.88 89 GLU A CA 1
ATOM 699 C C . GLU A 1 89 ? 9.348 6.210 -11.803 1.0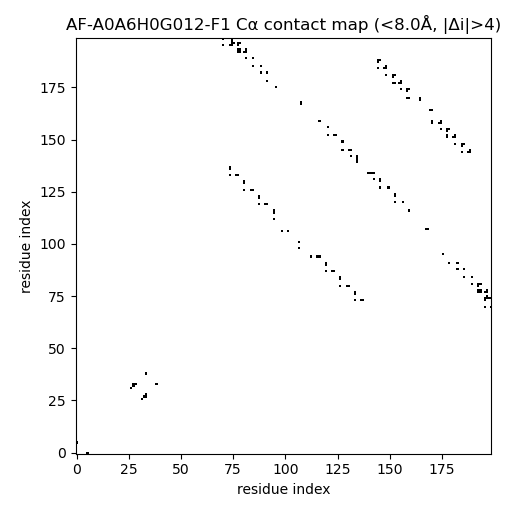0 90.88 89 GLU A C 1
ATOM 701 O O . GLU A 1 89 ? 9.705 6.194 -12.979 1.00 90.88 89 GLU A O 1
ATOM 706 N N . LYS A 1 90 ? 9.850 7.104 -10.942 1.00 90.88 90 LYS A N 1
ATOM 707 C CA . LYS A 1 90 ? 10.840 8.114 -11.351 1.00 90.88 90 LYS A CA 1
ATOM 708 C C . LYS A 1 90 ? 12.138 7.505 -11.868 1.00 90.88 90 LYS A C 1
ATOM 710 O O . LYS A 1 90 ? 12.747 8.075 -12.768 1.00 90.88 90 LYS A O 1
ATOM 715 N N . GLN A 1 91 ? 12.587 6.399 -11.281 1.00 88.88 91 GLN A N 1
ATOM 716 C CA . GLN A 1 91 ? 13.806 5.721 -11.721 1.00 88.88 91 GLN A CA 1
ATOM 717 C C . GLN A 1 91 ? 13.604 5.027 -13.066 1.00 88.88 91 GLN A C 1
ATOM 719 O O . GLN A 1 91 ? 14.48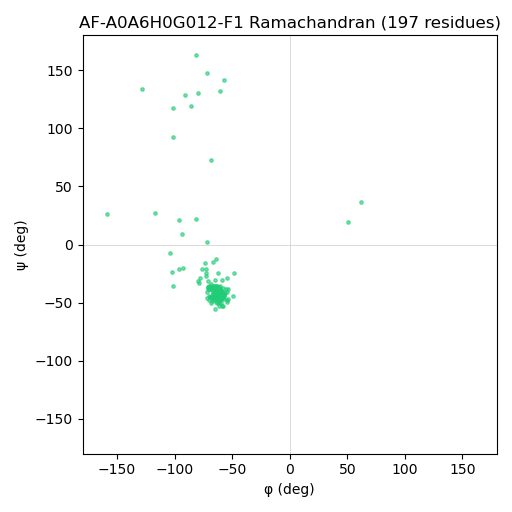6 5.073 -13.914 1.00 88.88 91 GLN A O 1
ATOM 724 N N . PHE A 1 92 ? 12.420 4.471 -13.307 1.00 88.50 92 PHE A N 1
ATOM 725 C CA . PHE A 1 92 ? 12.061 3.981 -14.632 1.00 88.50 92 PHE A CA 1
ATOM 726 C C . PHE A 1 92 ? 12.050 5.101 -15.677 1.00 88.50 92 PHE A C 1
ATOM 728 O O . PHE A 1 92 ? 12.665 4.961 -16.730 1.00 88.50 92 PHE A O 1
ATOM 735 N N . LEU A 1 93 ? 11.455 6.252 -15.360 1.00 87.31 93 LEU A N 1
ATOM 736 C CA . LEU A 1 93 ? 11.461 7.411 -16.258 1.00 87.31 93 LEU A CA 1
ATOM 737 C C . LEU A 1 93 ? 12.868 7.992 -16.483 1.00 87.31 93 LEU A C 1
ATOM 739 O O . LEU A 1 93 ? 13.147 8.532 -17.552 1.00 87.31 93 LEU A O 1
ATOM 743 N N . SER A 1 94 ? 13.776 7.890 -15.508 1.00 85.56 94 SER A N 1
ATOM 744 C CA . SER A 1 94 ? 15.150 8.375 -15.680 1.00 85.56 94 SER A CA 1
ATOM 745 C C . SER A 1 94 ? 15.986 7.484 -16.601 1.00 85.56 94 SER A C 1
ATOM 747 O O . SER A 1 94 ? 16.922 7.980 -17.229 1.00 85.56 94 SER A O 1
ATOM 749 N N . ILE A 1 95 ? 15.633 6.200 -16.739 1.00 82.94 95 ILE A N 1
ATOM 750 C CA . ILE A 1 95 ? 16.215 5.316 -17.757 1.00 82.94 95 ILE A CA 1
ATOM 751 C C . ILE A 1 95 ? 15.859 5.830 -19.159 1.00 82.94 95 ILE A C 1
ATOM 753 O O . ILE A 1 95 ? 16.739 5.931 -20.016 1.00 82.94 95 ILE A O 1
ATOM 757 N N . ASP A 1 96 ? 14.601 6.221 -19.370 1.00 81.88 96 ASP A N 1
ATOM 758 C CA . ASP A 1 96 ? 14.140 6.820 -20.625 1.00 81.88 96 ASP A CA 1
ATOM 759 C C . ASP A 1 96 ? 14.806 8.163 -20.920 1.00 81.88 96 ASP A C 1
ATOM 761 O O . ASP A 1 96 ? 15.251 8.406 -22.042 1.00 81.88 96 ASP A O 1
ATOM 765 N N . ASP A 1 97 ? 14.932 9.030 -19.915 1.00 82.31 97 ASP A N 1
ATOM 766 C CA . ASP A 1 97 ? 15.623 10.312 -20.063 1.00 82.31 97 ASP A CA 1
ATOM 767 C C . ASP A 1 97 ? 17.100 10.107 -20.440 1.00 82.31 97 ASP A C 1
ATOM 76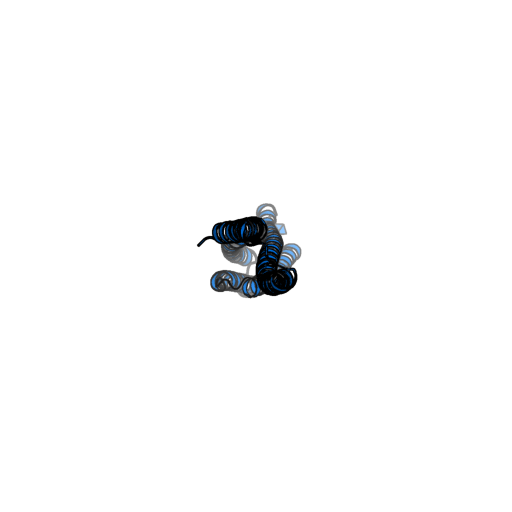9 O O . ASP A 1 97 ? 17.605 10.707 -21.394 1.00 82.31 97 ASP A O 1
ATOM 773 N N . TYR A 1 98 ? 17.776 9.166 -19.774 1.00 78.81 98 TYR A N 1
ATOM 774 C CA . TYR A 1 98 ? 19.152 8.797 -20.090 1.00 78.81 98 TYR A CA 1
ATOM 775 C C . TYR A 1 98 ? 19.296 8.284 -21.529 1.00 78.81 98 TYR A C 1
ATOM 777 O O . TYR A 1 98 ? 20.199 8.717 -22.253 1.00 78.81 98 TYR A O 1
ATOM 785 N N . TYR A 1 99 ? 18.397 7.406 -21.979 1.00 74.50 99 TYR A N 1
ATOM 786 C CA . TYR A 1 99 ? 18.407 6.920 -23.357 1.00 74.50 99 TYR A CA 1
ATOM 787 C C . TYR A 1 99 ? 18.029 8.010 -24.363 1.00 74.50 99 TYR A C 1
ATOM 789 O O . TYR A 1 99 ? 18.634 8.100 -25.422 1.00 74.50 99 TYR A O 1
ATOM 797 N N . SER A 1 100 ? 17.081 8.894 -24.085 1.00 76.62 100 SER A N 1
ATOM 798 C CA . SER A 1 100 ? 16.696 9.930 -25.053 1.00 76.62 100 SER A CA 1
ATOM 799 C C . SER A 1 100 ? 17.795 10.982 -25.270 1.00 76.62 100 SER A C 1
ATOM 801 O O . SER A 1 100 ? 17.996 11.444 -26.394 1.00 76.62 100 SER A O 1
ATOM 803 N N . THR A 1 101 ? 18.560 11.306 -24.224 1.00 77.19 101 THR A N 1
ATOM 804 C CA . THR A 1 101 ? 19.565 12.384 -24.233 1.00 77.19 101 THR A CA 1
ATOM 805 C C . THR A 1 101 ? 20.981 11.925 -24.591 1.00 77.19 101 THR A C 1
ATOM 807 O O . THR A 1 101 ? 21.806 12.738 -25.017 1.00 77.19 101 THR A O 1
ATOM 810 N N . THR A 1 102 ? 21.288 10.631 -24.456 1.00 73.06 102 THR A N 1
ATOM 811 C CA . THR A 1 102 ? 22.632 10.103 -24.732 1.00 73.06 102 THR A CA 1
ATOM 812 C C . THR A 1 102 ? 22.862 9.916 -26.244 1.00 73.06 102 THR A C 1
ATOM 814 O O . THR A 1 102 ? 22.045 9.282 -26.921 1.00 73.06 102 THR A O 1
ATOM 817 N N . PRO A 1 103 ? 23.978 10.414 -26.817 1.00 71.12 103 PRO A N 1
ATOM 818 C CA . PRO A 1 103 ? 24.335 10.156 -28.212 1.00 71.12 103 PRO A CA 1
ATOM 819 C C . PRO A 1 103 ? 24.454 8.656 -28.514 1.00 71.12 103 PRO A C 1
ATOM 821 O O . PRO A 1 103 ? 25.002 7.911 -27.704 1.00 71.12 103 PRO A O 1
ATOM 824 N N . GLU A 1 104 ? 23.998 8.218 -29.693 1.00 67.00 104 GLU A N 1
ATOM 825 C CA . GLU A 1 104 ? 23.950 6.797 -30.084 1.00 67.00 104 GLU A CA 1
ATOM 826 C C . GLU A 1 104 ? 25.265 6.045 -29.836 1.00 67.00 104 GLU A C 1
ATOM 828 O O . GLU A 1 104 ? 25.259 4.995 -29.209 1.00 67.00 104 GLU A O 1
ATOM 833 N N . TYR A 1 105 ? 26.414 6.619 -30.184 1.00 61.62 105 TYR A N 1
ATOM 834 C CA . TYR A 1 105 ? 27.717 5.969 -29.996 1.00 61.62 105 TYR A CA 1
ATOM 835 C C . TYR A 1 105 ? 28.146 5.759 -28.522 1.00 61.62 105 TYR A C 1
ATOM 837 O O . TYR A 1 105 ? 29.079 5.000 -28.276 1.00 61.62 105 TYR A O 1
ATOM 845 N N . ILE A 1 106 ? 27.499 6.417 -27.547 1.00 60.38 106 ILE A N 1
ATOM 846 C CA . ILE A 1 106 ? 27.744 6.258 -26.093 1.00 60.38 106 ILE A CA 1
ATOM 847 C C . ILE A 1 106 ? 26.744 5.275 -25.461 1.00 60.38 106 ILE A C 1
ATOM 849 O O . ILE A 1 106 ? 27.010 4.722 -24.390 1.00 60.38 106 ILE A O 1
ATOM 853 N N . LYS A 1 107 ? 25.598 5.046 -26.117 1.00 62.34 107 LYS A N 1
ATOM 854 C CA . LYS A 1 107 ? 24.575 4.094 -25.665 1.00 62.34 107 LYS A CA 1
ATOM 855 C C . LYS A 1 107 ? 25.092 2.664 -25.711 1.00 62.34 107 LYS A C 1
ATOM 857 O O . LYS A 1 107 ? 24.944 1.943 -24.732 1.00 62.34 107 LYS A O 1
ATOM 862 N N . TYR A 1 108 ? 25.775 2.321 -26.804 1.00 57.25 108 TYR A N 1
ATOM 863 C CA . TYR A 1 108 ? 26.042 0.937 -27.200 1.00 57.25 108 TYR A CA 1
ATOM 864 C C . TYR A 1 108 ? 27.223 0.242 -26.489 1.00 57.25 108 TYR A C 1
ATOM 866 O O . TYR A 1 108 ? 27.860 -0.653 -27.041 1.00 57.25 108 TYR A O 1
ATOM 874 N N . ASN A 1 109 ? 27.614 0.734 -25.309 1.00 55.53 109 ASN A N 1
ATOM 875 C CA . ASN A 1 109 ? 28.706 0.152 -24.519 1.00 55.53 109 ASN A CA 1
ATOM 876 C C . ASN A 1 109 ? 28.623 0.536 -23.032 1.00 55.53 109 ASN A C 1
ATOM 878 O O . ASN A 1 109 ? 29.639 0.670 -22.340 1.00 55.53 109 ASN A O 1
ATOM 882 N N . ASN A 1 110 ? 27.415 0.835 -22.543 1.00 63.62 110 ASN A N 1
ATOM 883 C CA . ASN A 1 110 ? 27.266 1.480 -21.247 1.00 63.62 110 ASN A CA 1
ATOM 884 C C . ASN A 1 110 ? 26.873 0.492 -20.153 1.00 63.62 110 ASN A C 1
ATOM 886 O O . ASN A 1 110 ? 25.699 0.309 -19.837 1.00 63.62 110 ASN A O 1
ATOM 890 N N . SER A 1 111 ? 27.884 -0.052 -19.474 1.00 66.44 111 SER A N 1
ATOM 891 C CA . SER A 1 111 ? 27.718 -0.766 -18.198 1.00 66.44 111 SER A CA 1
ATOM 892 C C . SER A 1 111 ? 26.862 0.011 -17.185 1.00 66.44 111 SER A C 1
ATOM 894 O O . SER A 1 111 ? 26.230 -0.587 -16.317 1.00 66.44 111 SER A O 1
ATOM 896 N N . LYS A 1 112 ? 26.790 1.344 -17.312 1.00 69.88 112 LYS A N 1
ATOM 897 C CA . LYS A 1 112 ? 25.943 2.213 -16.493 1.00 69.88 112 LYS A CA 1
ATOM 898 C C . LYS A 1 112 ? 24.444 2.038 -16.758 1.00 69.88 112 LYS A C 1
ATOM 900 O O . LYS A 1 112 ? 23.688 2.087 -15.793 1.00 69.88 112 LYS A O 1
ATOM 905 N N . TYR A 1 113 ? 24.021 1.817 -18.007 1.00 74.25 113 TYR A N 1
ATOM 906 C CA . TYR A 1 113 ? 22.611 1.557 -18.326 1.00 74.25 113 TYR A CA 1
ATOM 907 C C . TYR A 1 113 ? 22.159 0.242 -17.702 1.00 74.25 113 TYR A C 1
ATOM 909 O O . TYR A 1 113 ? 21.255 0.250 -16.873 1.00 74.25 113 TYR A O 1
ATOM 917 N N . TYR A 1 114 ? 22.854 -0.858 -18.003 1.00 75.69 114 TYR A N 1
ATOM 918 C CA . TYR A 1 114 ? 22.524 -2.170 -17.440 1.00 75.69 114 TYR A CA 1
ATOM 919 C C . TYR A 1 114 ? 22.564 -2.167 -15.913 1.00 75.69 114 TYR A C 1
ATOM 921 O O . TYR A 1 114 ? 21.705 -2.757 -15.265 1.00 75.69 114 TYR A O 1
ATOM 929 N N . LYS A 1 115 ? 23.515 -1.439 -15.314 1.00 78.44 115 LYS A N 1
ATOM 930 C CA . LYS A 1 115 ? 23.546 -1.246 -13.864 1.00 78.44 115 LYS A CA 1
ATOM 931 C C . LYS A 1 115 ? 22.280 -0.552 -13.346 1.00 78.44 115 LYS A C 1
ATOM 933 O O . LYS A 1 115 ? 21.714 -1.026 -12.368 1.00 78.44 115 LYS A O 1
ATOM 938 N N . HIS A 1 116 ? 21.822 0.530 -13.980 1.00 78.06 116 HIS A N 1
ATOM 939 C CA . HIS A 1 116 ? 20.578 1.209 -13.589 1.00 78.06 116 HIS A CA 1
ATOM 940 C C . HIS A 1 116 ? 19.336 0.336 -13.790 1.00 78.06 116 HIS A C 1
ATOM 942 O O . HIS A 1 116 ? 18.481 0.292 -12.909 1.00 78.06 116 HIS A O 1
ATOM 948 N N . VAL A 1 117 ? 19.262 -0.398 -14.899 1.00 82.88 117 VAL A N 1
ATOM 949 C CA . VAL A 1 117 ? 18.175 -1.340 -15.196 1.00 82.88 117 VAL A CA 1
ATOM 950 C C . VAL A 1 117 ? 18.092 -2.436 -14.127 1.00 82.88 117 VAL A C 1
ATOM 952 O O . VAL A 1 117 ? 17.020 -2.671 -13.570 1.00 82.88 117 VAL A O 1
ATOM 955 N N . HIS A 1 118 ? 19.224 -3.048 -13.757 1.00 84.00 118 HIS A N 1
ATOM 956 C CA . HIS A 1 118 ? 19.276 -4.054 -12.691 1.00 84.00 118 HIS A CA 1
ATOM 957 C C . HIS A 1 118 ? 18.982 -3.480 -11.298 1.00 84.00 118 HIS A C 1
ATOM 959 O O . HIS A 1 118 ? 18.339 -4.139 -10.482 1.00 84.00 118 HIS A O 1
ATOM 965 N N . GLU A 1 119 ? 19.429 -2.257 -11.003 1.00 86.94 119 GLU A N 1
ATOM 966 C CA . GLU A 1 119 ? 19.080 -1.569 -9.754 1.00 86.94 119 GLU A CA 1
ATOM 967 C C . GLU A 1 119 ? 17.565 -1.315 -9.658 1.00 86.94 119 GLU A C 1
ATOM 969 O O . GLU A 1 119 ? 16.989 -1.486 -8.579 1.00 86.94 119 GLU A O 1
ATOM 974 N N . CYS A 1 120 ? 16.913 -0.969 -10.773 1.00 87.00 120 CYS A N 1
ATOM 975 C CA . CYS A 1 120 ? 15.460 -0.797 -10.841 1.00 87.00 120 CYS A CA 1
ATOM 976 C C . CYS A 1 120 ? 14.713 -2.128 -10.697 1.00 87.00 120 CYS A C 1
ATOM 978 O O . CYS A 1 120 ? 13.782 -2.200 -9.900 1.00 87.00 120 CYS A O 1
ATOM 980 N N . ASP A 1 121 ? 15.144 -3.193 -11.384 1.00 87.56 121 ASP A N 1
ATOM 981 C CA . ASP A 1 121 ? 14.564 -4.544 -11.248 1.00 87.56 121 ASP A CA 1
ATOM 982 C C . ASP A 1 121 ? 14.620 -5.050 -9.799 1.00 87.56 121 ASP A C 1
ATOM 984 O O . ASP A 1 121 ? 13.639 -5.581 -9.263 1.00 87.56 121 ASP A O 1
ATOM 988 N N . LYS A 1 122 ? 15.756 -4.832 -9.126 1.00 89.75 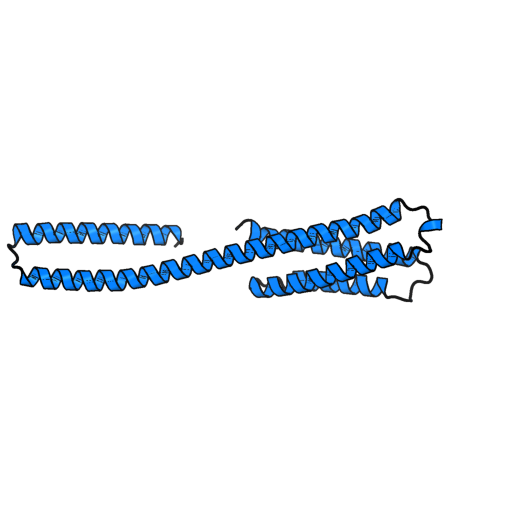122 LYS A N 1
ATOM 989 C CA . LYS A 1 122 ? 15.908 -5.196 -7.718 1.00 89.75 122 LYS A CA 1
ATOM 990 C C . LYS A 1 122 ? 14.909 -4.443 -6.839 1.00 89.75 122 LYS A C 1
ATOM 992 O O . LYS A 1 122 ? 14.187 -5.071 -6.071 1.00 89.75 122 LYS A O 1
ATOM 997 N N . LYS A 1 123 ? 14.821 -3.118 -6.981 1.00 91.19 123 LYS A N 1
ATOM 998 C CA . LYS A 1 123 ? 13.866 -2.301 -6.212 1.00 91.19 123 LYS A CA 1
ATOM 999 C C . LYS A 1 123 ? 12.414 -2.659 -6.513 1.00 91.19 123 LYS A C 1
ATOM 1001 O O . LYS A 1 123 ? 11.597 -2.659 -5.601 1.00 91.19 123 LYS A O 1
ATOM 1006 N N . ALA A 1 124 ? 12.095 -2.974 -7.765 1.00 90.19 124 ALA A N 1
ATOM 1007 C CA . ALA A 1 124 ? 10.772 -3.446 -8.153 1.00 90.19 124 ALA A CA 1
ATOM 1008 C C . ALA A 1 124 ? 10.421 -4.767 -7.457 1.00 90.19 124 ALA A C 1
ATOM 1010 O O . ALA A 1 124 ? 9.312 -4.929 -6.954 1.00 90.19 124 ALA A O 1
ATOM 1011 N N . SER A 1 125 ? 11.389 -5.676 -7.352 1.00 90.00 125 SER A N 1
ATOM 1012 C CA . SER A 1 125 ? 11.219 -6.949 -6.644 1.00 90.00 125 SER A CA 1
ATOM 1013 C C . SER A 1 125 ? 11.024 -6.765 -5.145 1.00 90.00 125 SER A C 1
ATOM 1015 O O . SER A 1 125 ? 10.123 -7.375 -4.574 1.00 90.00 125 SER A O 1
ATOM 1017 N N . ASP A 1 126 ? 11.838 -5.912 -4.521 1.00 91.81 126 ASP A N 1
ATOM 1018 C CA . ASP A 1 126 ? 11.723 -5.596 -3.096 1.00 91.81 126 ASP A CA 1
ATOM 1019 C C . ASP A 1 126 ? 10.345 -4.972 -2.803 1.00 91.81 126 ASP A C 1
ATOM 1021 O O . ASP A 1 126 ? 9.629 -5.437 -1.915 1.00 91.81 126 ASP A O 1
ATOM 1025 N N . LEU A 1 127 ? 9.905 -4.015 -3.632 1.00 91.69 127 LEU A N 1
ATOM 1026 C CA . LEU A 1 127 ? 8.571 -3.416 -3.541 1.00 91.69 127 LEU A CA 1
ATOM 1027 C C . LEU A 1 127 ? 7.460 -4.469 -3.654 1.00 91.69 127 LEU A C 1
ATOM 1029 O O . LEU A 1 127 ? 6.486 -4.415 -2.912 1.00 91.69 127 LEU A O 1
ATOM 1033 N N . HIS A 1 128 ? 7.596 -5.448 -4.547 1.00 90.00 128 HIS A N 1
ATOM 1034 C CA . HIS A 1 128 ? 6.609 -6.518 -4.697 1.00 90.00 128 HIS A CA 1
ATOM 1035 C C . HIS A 1 128 ? 6.450 -7.383 -3.445 1.00 90.00 128 HIS A C 1
ATOM 1037 O O . HIS A 1 128 ? 5.330 -7.778 -3.115 1.00 90.00 128 HIS A O 1
ATOM 1043 N N . ILE A 1 129 ? 7.545 -7.659 -2.735 1.00 90.50 129 ILE A N 1
ATOM 1044 C CA . ILE A 1 129 ? 7.504 -8.385 -1.460 1.00 90.50 129 ILE A CA 1
ATOM 1045 C C . ILE A 1 129 ? 6.730 -7.565 -0.422 1.00 90.50 129 ILE A C 1
ATOM 1047 O O . ILE A 1 129 ? 5.858 -8.101 0.265 1.00 90.50 129 ILE A O 1
ATOM 1051 N N . GLU A 1 130 ? 7.005 -6.262 -0.338 1.00 92.19 130 GLU A N 1
ATOM 1052 C CA . GLU A 1 130 ? 6.313 -5.360 0.586 1.00 92.19 130 GLU A CA 1
ATOM 1053 C C . GLU A 1 130 ? 4.818 -5.223 0.242 1.00 92.19 130 GLU A C 1
ATOM 1055 O O . GLU A 1 130 ? 3.968 -5.274 1.132 1.00 92.19 130 GLU A O 1
ATOM 1060 N N . LEU A 1 131 ? 4.469 -5.129 -1.046 1.00 91.25 131 LEU A N 1
ATOM 1061 C CA . LEU A 1 131 ? 3.081 -5.087 -1.517 1.00 91.25 131 LEU A CA 1
ATOM 1062 C C . LEU A 1 131 ? 2.327 -6.385 -1.206 1.00 91.25 131 LEU A C 1
ATOM 1064 O O . LEU A 1 131 ? 1.173 -6.338 -0.776 1.00 91.25 131 LEU A O 1
ATOM 1068 N N . PHE A 1 132 ? 2.976 -7.542 -1.367 1.00 88.19 132 PHE A N 1
ATOM 1069 C CA . PHE A 1 132 ? 2.393 -8.826 -0.985 1.00 88.19 132 PHE A CA 1
ATOM 1070 C C . PHE A 1 132 ? 2.124 -8.880 0.523 1.00 88.19 132 PHE A C 1
ATOM 1072 O O . PHE A 1 132 ? 1.012 -9.204 0.942 1.00 88.19 132 PHE A O 1
ATOM 1079 N N . TYR A 1 133 ? 3.096 -8.482 1.344 1.00 89.12 133 TYR A N 1
ATOM 1080 C CA . TYR A 1 133 ? 2.919 -8.407 2.794 1.00 89.12 133 TYR A CA 1
ATOM 1081 C C . TYR A 1 133 ? 1.784 -7.451 3.194 1.00 89.12 133 TYR A C 1
ATOM 1083 O O . TYR A 1 133 ? 0.945 -7.781 4.035 1.00 89.12 133 TYR A O 1
ATOM 1091 N N . PHE A 1 134 ? 1.690 -6.292 2.545 1.00 91.25 134 PHE A N 1
ATOM 1092 C CA . PHE A 1 134 ? 0.594 -5.355 2.761 1.00 91.25 134 PHE A CA 1
ATOM 1093 C C . PHE A 1 134 ? -0.768 -5.938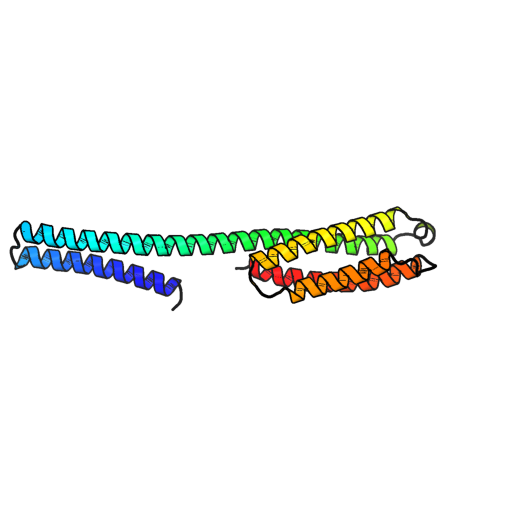 2.374 1.00 91.25 134 PHE A C 1
ATOM 1095 O O . PHE A 1 134 ? -1.757 -5.714 3.078 1.00 91.25 134 PHE A O 1
ATOM 1102 N N . SER A 1 135 ? -0.835 -6.715 1.291 1.00 88.31 135 SER A N 1
ATOM 1103 C CA . SER A 1 135 ? -2.067 -7.388 0.872 1.00 88.31 135 SER A CA 1
ATOM 1104 C C . SER A 1 135 ? -2.595 -8.323 1.969 1.00 88.31 135 SER A C 1
ATOM 1106 O O . SER A 1 135 ? -3.759 -8.200 2.363 1.00 88.31 135 SER A O 1
ATOM 1108 N N . GLU A 1 136 ? -1.706 -9.123 2.568 1.00 87.31 136 GLU A N 1
ATOM 1109 C CA . GLU A 1 136 ? -1.997 -10.011 3.700 1.00 87.31 136 GLU A CA 1
ATOM 1110 C C . GLU A 1 136 ? -2.466 -9.226 4.935 1.00 87.31 136 GLU A C 1
ATOM 1112 O O . GLU A 1 136 ? -3.476 -9.565 5.561 1.00 87.31 136 GLU A O 1
ATOM 1117 N N . LEU A 1 137 ? -1.774 -8.129 5.273 1.00 86.62 137 LEU A N 1
ATOM 1118 C CA . LEU A 1 137 ? -2.138 -7.273 6.407 1.00 86.62 137 LEU A CA 1
ATOM 1119 C C . LEU A 1 137 ? -3.507 -6.613 6.229 1.00 86.62 137 LEU A C 1
ATOM 1121 O O . LEU A 1 137 ? -4.294 -6.527 7.177 1.00 86.62 137 LEU A O 1
ATOM 1125 N N . SER A 1 138 ? -3.790 -6.130 5.022 1.00 85.88 138 SER A N 1
ATOM 1126 C CA . SER A 1 138 ? -5.011 -5.388 4.720 1.00 85.88 138 SER A CA 1
ATOM 1127 C C . SER A 1 138 ? -6.255 -6.277 4.685 1.00 85.88 138 SER A C 1
ATOM 1129 O O . SER A 1 138 ? -7.371 -5.765 4.818 1.00 85.88 138 SER A O 1
ATOM 1131 N N . LYS A 1 139 ? -6.077 -7.596 4.492 1.00 80.19 139 LYS A N 1
ATOM 1132 C CA . LYS A 1 139 ? -7.145 -8.590 4.290 1.00 80.19 139 LYS A CA 1
ATOM 1133 C C . LYS A 1 139 ? -8.155 -8.199 3.204 1.00 80.19 139 LYS A C 1
ATOM 1135 O O . LYS A 1 139 ? -9.277 -8.709 3.189 1.00 80.19 139 LYS A O 1
ATOM 1140 N N . LYS A 1 140 ? -7.800 -7.271 2.308 1.00 71.38 140 LYS A N 1
ATOM 1141 C CA . LYS A 1 140 ? -8.596 -6.959 1.122 1.00 71.38 140 LYS A CA 1
ATOM 1142 C C . LYS A 1 140 ? -8.110 -7.853 -0.014 1.00 71.38 140 LYS A C 1
ATOM 1144 O O . LYS A 1 140 ? -6.922 -7.868 -0.315 1.00 71.38 140 LYS A O 1
ATOM 1149 N N . ASN A 1 141 ? -9.040 -8.542 -0.673 1.00 63.97 141 ASN A N 1
ATOM 1150 C CA . ASN A 1 141 ? -8.774 -9.362 -1.859 1.00 63.97 141 ASN A CA 1
ATOM 1151 C C . ASN A 1 141 ? -8.394 -8.492 -3.070 1.00 63.97 141 ASN A C 1
ATOM 1153 O O . ASN A 1 141 ? -9.186 -8.339 -3.990 1.00 63.97 141 ASN A O 1
ATOM 1157 N N . ASN A 1 142 ? -7.187 -7.925 -3.072 1.00 72.19 142 ASN A N 1
ATOM 1158 C CA . ASN A 1 142 ? -6.583 -7.296 -4.253 1.00 72.19 142 ASN A CA 1
ATOM 1159 C C . ASN A 1 142 ? -5.309 -8.028 -4.679 1.00 72.19 142 ASN A C 1
ATOM 1161 O O . ASN A 1 142 ? -4.423 -7.437 -5.284 1.00 72.19 142 ASN A O 1
ATOM 1165 N N . TYR A 1 143 ? -5.223 -9.326 -4.370 1.00 77.00 143 TYR A N 1
ATOM 1166 C CA . TYR A 1 143 ? -4.133 -10.189 -4.822 1.00 77.00 143 TYR A CA 1
ATOM 1167 C C . TYR A 1 143 ? -3.952 -10.135 -6.335 1.00 77.00 143 TYR A C 1
ATOM 1169 O O . TYR A 1 143 ? -2.821 -10.108 -6.792 1.00 77.00 143 TYR A O 1
ATOM 1177 N N . GLU A 1 144 ? -5.046 -10.056 -7.093 1.00 82.81 144 GLU A N 1
ATOM 1178 C CA . GLU A 1 144 ? -5.018 -9.948 -8.555 1.00 82.81 144 GLU A CA 1
ATOM 1179 C C . GLU A 1 144 ? -4.211 -8.728 -9.020 1.00 82.81 144 GLU A C 1
ATOM 1181 O O . GLU A 1 144 ? -3.312 -8.870 -9.833 1.00 82.81 144 GLU A O 1
ATOM 1186 N N . LEU A 1 145 ? -4.397 -7.559 -8.396 1.00 85.50 145 LEU A N 1
ATOM 1187 C CA . LEU A 1 145 ? -3.632 -6.351 -8.725 1.00 85.50 145 LEU A CA 1
ATOM 1188 C C . LEU A 1 145 ? -2.116 -6.524 -8.495 1.00 85.50 145 LEU A C 1
ATOM 1190 O O . LEU A 1 145 ? -1.290 -6.038 -9.274 1.00 85.50 145 LEU A O 1
ATOM 1194 N N . PHE A 1 146 ? -1.739 -7.209 -7.415 1.00 84.50 146 PHE A N 1
ATOM 1195 C CA . PHE A 1 146 ? -0.334 -7.462 -7.082 1.00 84.50 146 PHE A CA 1
ATOM 1196 C C . PHE A 1 146 ? 0.277 -8.599 -7.914 1.00 84.50 146 PHE A C 1
ATOM 1198 O O . PHE A 1 146 ? 1.477 -8.587 -8.183 1.00 84.50 146 PHE A O 1
ATOM 1205 N N . LEU A 1 147 ? -0.539 -9.565 -8.341 1.00 84.12 147 LEU A N 1
ATOM 1206 C CA . LEU A 1 147 ? -0.142 -10.637 -9.250 1.00 84.12 147 LEU A CA 1
ATOM 1207 C C . LEU A 1 147 ? 0.058 -10.103 -10.669 1.00 84.12 147 LEU A C 1
ATOM 1209 O O . LEU A 1 147 ? 1.107 -10.357 -11.250 1.00 84.12 147 LEU A O 1
ATOM 1213 N N . ASP A 1 148 ? -0.864 -9.287 -11.180 1.00 87.00 148 ASP A N 1
ATOM 1214 C CA . ASP A 1 148 ? -0.768 -8.666 -12.506 1.00 87.00 148 ASP A CA 1
ATOM 1215 C C . ASP A 1 148 ? 0.512 -7.834 -12.647 1.00 87.00 148 ASP A C 1
ATOM 1217 O O . ASP A 1 148 ? 1.229 -7.911 -13.643 1.00 87.00 148 ASP A O 1
ATOM 1221 N N . SER A 1 149 ? 0.834 -7.037 -11.625 1.00 86.88 149 SER A N 1
ATOM 1222 C CA . SER A 1 149 ? 2.084 -6.268 -11.595 1.00 86.88 149 SER A CA 1
ATOM 1223 C C . SER A 1 149 ? 3.317 -7.174 -11.550 1.00 86.88 149 SER A C 1
ATOM 1225 O O . SER A 1 149 ? 4.315 -6.877 -12.208 1.00 86.88 149 SER A O 1
ATOM 1227 N N . PHE A 1 150 ? 3.242 -8.309 -10.847 1.00 87.56 150 PHE A N 1
ATOM 1228 C CA . PHE A 1 150 ? 4.344 -9.265 -10.756 1.00 87.56 150 PHE A CA 1
ATOM 1229 C C . PHE A 1 150 ? 4.572 -10.003 -12.078 1.00 87.56 150 PHE A C 1
ATOM 1231 O O . PHE A 1 150 ? 5.717 -10.232 -12.465 1.00 87.56 150 PHE A O 1
ATOM 1238 N N . GLU A 1 151 ? 3.504 -10.350 -12.797 1.00 88.12 151 GLU A N 1
ATOM 1239 C CA . GLU A 1 151 ? 3.595 -10.947 -14.130 1.00 88.12 151 GLU A CA 1
ATOM 1240 C C . GLU A 1 151 ? 4.279 -10.001 -15.120 1.00 88.12 151 GLU A C 1
ATOM 1242 O O . GLU A 1 151 ? 5.168 -10.427 -15.861 1.00 88.12 151 GLU A O 1
ATOM 1247 N N . VAL A 1 152 ? 3.943 -8.709 -15.076 1.00 87.50 152 VAL A N 1
ATOM 1248 C CA . VAL A 1 152 ? 4.607 -7.692 -15.902 1.00 87.50 152 VAL A CA 1
ATOM 1249 C C . VAL A 1 152 ? 6.077 -7.522 -15.501 1.00 87.50 152 VAL A C 1
ATOM 1251 O O . VAL A 1 152 ? 6.946 -7.487 -16.370 1.00 87.50 152 VAL A O 1
ATOM 1254 N N . LEU A 1 153 ? 6.397 -7.499 -14.201 1.00 87.12 153 LEU A N 1
ATOM 1255 C CA . LEU A 1 153 ? 7.793 -7.460 -13.745 1.00 87.12 153 LEU A CA 1
ATOM 1256 C C . LEU A 1 153 ? 8.583 -8.688 -14.215 1.00 87.12 153 LEU A C 1
ATOM 1258 O O . LEU A 1 153 ? 9.754 -8.589 -14.584 1.00 87.12 153 LEU A O 1
ATOM 1262 N N . LYS A 1 154 ? 7.951 -9.863 -14.209 1.00 88.31 154 LYS A N 1
ATOM 1263 C CA . LYS A 1 154 ? 8.567 -11.092 -14.700 1.00 88.31 154 LYS A CA 1
ATOM 1264 C C . LYS A 1 154 ? 8.866 -10.997 -16.198 1.00 88.31 154 LYS A C 1
ATOM 1266 O O . LYS A 1 154 ? 9.980 -11.333 -16.591 1.00 88.31 154 LYS A O 1
ATOM 1271 N N . ALA A 1 155 ? 7.923 -10.510 -17.006 1.00 86.94 155 ALA A N 1
ATOM 1272 C CA . ALA A 1 155 ? 8.133 -10.293 -18.439 1.00 86.94 155 ALA A CA 1
ATOM 1273 C C . ALA A 1 155 ? 9.283 -9.304 -18.698 1.00 86.94 155 ALA A C 1
ATOM 1275 O O . ALA A 1 155 ? 10.197 -9.595 -19.468 1.00 86.94 155 ALA A O 1
ATOM 1276 N N . TYR A 1 156 ? 9.303 -8.188 -17.967 1.00 85.56 156 TYR A N 1
ATOM 1277 C CA . TYR A 1 156 ? 10.395 -7.214 -17.985 1.00 85.56 156 TYR A CA 1
ATOM 1278 C C . TYR A 1 156 ? 11.759 -7.859 -17.680 1.00 85.56 156 TYR A C 1
ATOM 1280 O O . TYR A 1 156 ? 12.731 -7.691 -18.421 1.00 85.56 156 TYR A O 1
ATOM 1288 N N . ARG A 1 157 ? 11.832 -8.682 -16.629 1.00 85.00 157 ARG A N 1
ATOM 1289 C CA . ARG A 1 157 ? 13.051 -9.403 -16.244 1.00 85.00 157 ARG A CA 1
ATOM 1290 C C . ARG A 1 157 ? 13.501 -10.418 -17.295 1.00 85.00 157 ARG A C 1
ATOM 1292 O O . ARG A 1 157 ? 14.705 -10.609 -17.475 1.00 85.00 157 ARG A O 1
ATOM 1299 N N . GLU A 1 158 ? 12.570 -11.091 -17.962 1.00 86.81 158 GLU A N 1
ATOM 1300 C CA . GLU A 1 158 ? 12.888 -12.024 -19.047 1.00 86.81 158 GLU A CA 1
ATOM 1301 C C . GLU A 1 158 ? 13.552 -11.307 -20.229 1.00 86.81 158 GLU A C 1
ATOM 1303 O O . GLU A 1 158 ? 14.477 -11.864 -20.816 1.00 86.81 158 GLU A O 1
ATOM 1308 N N . ILE A 1 159 ? 13.151 -10.067 -20.534 1.00 83.75 159 ILE A N 1
ATOM 1309 C CA . ILE A 1 159 ? 13.781 -9.249 -21.582 1.00 83.75 159 ILE A CA 1
ATOM 1310 C C . ILE A 1 159 ? 15.195 -8.824 -21.183 1.00 83.75 159 ILE A C 1
ATOM 1312 O O . ILE A 1 159 ? 16.117 -8.965 -21.983 1.00 83.75 159 ILE A O 1
ATOM 1316 N N . ILE A 1 160 ? 15.396 -8.369 -19.944 1.00 80.75 160 ILE A N 1
ATOM 1317 C CA . ILE A 1 160 ? 16.721 -7.924 -19.474 1.00 80.75 160 ILE A CA 1
ATOM 1318 C C . ILE A 1 160 ? 17.741 -9.063 -19.476 1.00 80.75 160 ILE A C 1
ATOM 1320 O O . ILE A 1 160 ? 18.906 -8.849 -19.792 1.00 80.75 160 ILE A O 1
ATOM 1324 N N . ASN A 1 161 ? 17.314 -10.272 -19.107 1.00 80.06 161 ASN A N 1
ATOM 1325 C CA . ASN A 1 161 ? 18.195 -11.440 -19.032 1.00 80.06 161 ASN A CA 1
ATOM 1326 C C . ASN A 1 161 ? 18.199 -12.270 -20.325 1.00 80.06 161 ASN A C 1
ATOM 1328 O O . ASN A 1 161 ? 18.693 -13.397 -20.332 1.00 80.06 161 ASN A O 1
ATOM 1332 N N . SER A 1 162 ? 17.588 -11.767 -21.397 1.00 75.81 162 SER A N 1
ATOM 1333 C CA . SER A 1 162 ? 17.447 -12.507 -22.642 1.00 75.81 162 SER A CA 1
ATOM 1334 C C . SER A 1 162 ? 18.688 -12.341 -23.517 1.00 75.81 162 SER A C 1
ATOM 1336 O O . SER A 1 162 ? 18.941 -11.262 -24.049 1.00 75.81 162 SER A O 1
ATOM 1338 N N . ASP A 1 163 ? 19.349 -13.458 -23.814 1.00 66.44 163 ASP A N 1
ATOM 1339 C CA . ASP A 1 163 ? 20.392 -13.541 -24.847 1.00 66.44 163 ASP A CA 1
ATOM 1340 C C . ASP A 1 163 ? 19.824 -13.459 -26.284 1.00 66.44 163 ASP A C 1
ATOM 1342 O O . ASP A 1 163 ? 20.558 -13.611 -27.258 1.00 66.44 163 ASP A O 1
ATOM 1346 N N . LYS A 1 164 ? 18.500 -13.284 -26.454 1.00 60.06 164 LYS A N 1
ATOM 1347 C CA . LYS A 1 164 ? 17.826 -13.339 -27.767 1.00 60.06 164 LYS A CA 1
ATOM 1348 C C . LYS A 1 164 ? 18.076 -12.122 -28.653 1.00 60.06 164 LYS A C 1
ATOM 1350 O O . LYS A 1 164 ? 17.771 -12.187 -29.841 1.00 60.06 164 LYS A O 1
ATOM 1355 N N . TYR A 1 165 ? 18.563 -11.023 -28.095 1.00 60.38 165 TYR A N 1
ATOM 1356 C CA . TYR A 1 165 ? 18.748 -9.784 -28.836 1.00 60.38 165 TYR A CA 1
ATOM 1357 C C . TYR A 1 165 ? 20.217 -9.622 -29.212 1.00 60.38 165 TYR A C 1
ATOM 1359 O O . TYR A 1 165 ? 21.088 -9.516 -28.354 1.00 60.38 165 TYR A O 1
ATOM 1367 N N . GLU A 1 166 ? 20.478 -9.609 -30.517 1.00 54.31 166 GLU A N 1
ATOM 1368 C CA . GLU A 1 166 ? 21.824 -9.468 -31.082 1.00 54.31 166 GLU A CA 1
ATOM 1369 C C . GLU A 1 166 ? 22.326 -8.012 -31.013 1.00 54.31 166 GLU A C 1
ATOM 1371 O O . GLU A 1 166 ? 23.532 -7.763 -31.018 1.00 54.31 166 GLU A O 1
ATOM 1376 N N . TYR A 1 167 ? 21.404 -7.047 -30.881 1.00 61.06 167 TYR A N 1
ATOM 1377 C CA . TYR A 1 167 ? 21.689 -5.616 -30.799 1.00 61.06 167 TYR A CA 1
ATOM 1378 C C . TYR A 1 167 ? 21.020 -4.967 -29.579 1.00 61.06 167 TYR A C 1
ATOM 1380 O O . TYR A 1 167 ? 19.825 -5.130 -29.341 1.00 61.06 167 TYR A O 1
ATOM 1388 N N . GLU A 1 168 ? 21.768 -4.140 -28.842 1.00 65.81 168 GLU A N 1
ATOM 1389 C CA . GLU A 1 168 ? 21.283 -3.469 -27.619 1.00 65.81 168 GLU A CA 1
ATOM 1390 C C . GLU A 1 168 ? 20.102 -2.512 -27.859 1.00 65.81 168 GLU A C 1
ATOM 1392 O O . GLU A 1 168 ? 19.307 -2.261 -26.957 1.00 65.81 168 GLU A O 1
ATOM 1397 N N . LYS A 1 169 ? 19.951 -1.992 -29.084 1.00 67.94 169 LYS A N 1
ATOM 1398 C CA . LYS A 1 169 ? 18.799 -1.160 -29.463 1.00 67.94 169 LYS A CA 1
ATOM 1399 C C . LYS A 1 169 ? 17.486 -1.943 -29.402 1.00 67.94 169 LYS A C 1
ATOM 1401 O O . LYS A 1 169 ? 16.484 -1.405 -28.940 1.00 67.94 169 LYS A O 1
ATOM 1406 N N . ASP A 1 170 ? 17.514 -3.199 -29.833 1.00 71.94 170 ASP A N 1
ATOM 1407 C CA . ASP A 1 170 ? 16.337 -4.066 -29.838 1.00 71.94 170 ASP A CA 1
ATOM 1408 C C . ASP A 1 170 ? 15.958 -4.466 -28.403 1.00 71.94 170 ASP A C 1
ATOM 1410 O O . ASP A 1 170 ? 14.774 -4.575 -28.089 1.00 71.94 170 ASP A O 1
ATOM 1414 N N . ILE A 1 171 ? 16.955 -4.583 -27.511 1.00 75.88 171 ILE A N 1
ATOM 1415 C CA . ILE A 1 171 ? 16.742 -4.763 -26.067 1.00 75.88 171 ILE A CA 1
ATOM 1416 C C . ILE A 1 171 ? 16.029 -3.548 -25.482 1.00 75.88 171 ILE A C 1
ATOM 1418 O O . ILE A 1 171 ? 15.028 -3.726 -24.799 1.00 75.88 171 ILE A O 1
ATOM 1422 N N . TYR A 1 172 ? 16.510 -2.327 -25.746 1.00 77.50 172 TYR A N 1
ATOM 1423 C CA . TYR A 1 172 ? 15.914 -1.115 -25.174 1.00 77.50 172 TYR A CA 1
ATOM 1424 C C . TYR A 1 172 ? 14.461 -0.908 -25.611 1.00 77.50 172 TYR A C 1
ATOM 1426 O O . TYR A 1 172 ? 13.624 -0.609 -24.767 1.00 77.50 172 TYR A O 1
ATOM 1434 N N . GLU A 1 173 ? 14.141 -1.062 -26.899 1.00 80.88 173 GLU A N 1
ATOM 1435 C CA . GLU A 1 173 ? 12.758 -0.879 -27.371 1.00 80.88 173 GLU A CA 1
ATOM 1436 C C . GLU A 1 173 ? 11.818 -1.927 -26.749 1.00 80.88 173 GLU A C 1
ATOM 1438 O O . GLU A 1 173 ? 10.749 -1.579 -26.251 1.00 80.88 173 GLU A O 1
ATOM 1443 N N . ALA A 1 174 ? 12.243 -3.194 -26.673 1.00 81.56 174 ALA A N 1
ATOM 1444 C CA . ALA A 1 174 ? 11.455 -4.245 -26.028 1.00 81.56 174 ALA A CA 1
ATOM 1445 C C . ALA A 1 174 ? 11.318 -4.033 -24.504 1.00 81.56 174 ALA A C 1
ATOM 1447 O O . ALA A 1 174 ? 10.254 -4.248 -23.925 1.00 81.56 174 ALA A O 1
ATOM 1448 N N . GLU A 1 175 ? 12.389 -3.592 -23.845 1.00 84.25 175 GLU A N 1
ATOM 1449 C CA . GLU A 1 175 ? 12.432 -3.299 -22.409 1.00 84.25 175 GLU A CA 1
ATOM 1450 C C . GLU A 1 175 ? 11.583 -2.074 -22.051 1.00 84.25 175 GLU A C 1
ATOM 1452 O O . GLU A 1 175 ? 10.908 -2.067 -21.021 1.00 84.25 175 GLU A O 1
ATOM 1457 N N . LYS A 1 176 ? 11.558 -1.064 -22.924 1.00 86.44 176 LYS A N 1
ATOM 1458 C CA . LYS A 1 176 ? 10.731 0.134 -22.788 1.00 86.44 176 LYS A CA 1
ATOM 1459 C C . LYS A 1 176 ? 9.242 -0.188 -22.800 1.00 86.44 176 LYS A C 1
ATOM 1461 O O . LYS A 1 176 ? 8.525 0.308 -21.932 1.00 86.44 176 LYS A O 1
ATOM 1466 N N . ASP A 1 177 ? 8.792 -1.031 -23.725 1.00 88.06 177 ASP A N 1
ATOM 1467 C CA . ASP A 1 177 ? 7.385 -1.433 -23.804 1.00 88.06 177 ASP A CA 1
ATOM 1468 C C . ASP A 1 177 ? 6.928 -2.142 -22.515 1.00 88.06 177 ASP A C 1
ATOM 1470 O O . ASP A 1 177 ? 5.851 -1.855 -21.984 1.00 88.06 177 ASP A O 1
ATOM 1474 N N . GLU A 1 178 ? 7.749 -3.040 -21.960 1.00 88.62 178 GLU A N 1
ATOM 1475 C CA . GLU A 1 178 ? 7.433 -3.705 -20.687 1.00 88.62 178 GLU A CA 1
ATOM 1476 C C . GLU A 1 178 ? 7.531 -2.759 -19.483 1.00 88.62 178 GLU A C 1
ATOM 1478 O O . GLU A 1 178 ? 6.700 -2.826 -18.573 1.00 88.62 178 GLU A O 1
ATOM 1483 N N . ARG A 1 179 ? 8.489 -1.825 -19.483 1.00 88.69 179 ARG A N 1
ATOM 1484 C CA . ARG A 1 179 ? 8.586 -0.781 -18.454 1.00 88.69 179 ARG A CA 1
ATOM 1485 C C . ARG A 1 179 ? 7.338 0.098 -18.438 1.00 88.69 179 ARG A C 1
ATOM 1487 O O . ARG A 1 179 ? 6.825 0.397 -17.360 1.00 88.69 179 ARG A O 1
ATOM 1494 N N . GLU A 1 180 ? 6.816 0.485 -19.599 1.00 90.25 180 GLU A N 1
ATOM 1495 C CA . GLU A 1 180 ? 5.589 1.280 -19.692 1.00 90.25 180 GLU A CA 1
ATOM 1496 C C . GLU A 1 180 ? 4.380 0.515 -19.134 1.00 90.25 180 GLU A C 1
ATOM 1498 O O . GLU A 1 180 ? 3.619 1.061 -18.328 1.00 90.25 180 GLU A O 1
ATOM 1503 N N . LYS A 1 181 ? 4.240 -0.775 -19.464 1.00 91.44 181 LYS A N 1
ATOM 1504 C CA . LYS A 1 181 ? 3.212 -1.640 -18.859 1.00 91.44 181 LYS A CA 1
ATOM 1505 C C . LYS A 1 181 ? 3.362 -1.713 -17.341 1.00 91.44 181 LYS A C 1
ATOM 1507 O O . LYS A 1 181 ? 2.363 -1.656 -16.622 1.00 91.44 181 LYS A O 1
ATOM 1512 N N . TYR A 1 182 ? 4.592 -1.812 -16.839 1.00 90.00 182 TYR A N 1
ATOM 1513 C CA . TYR A 1 182 ? 4.844 -1.866 -15.403 1.00 90.00 182 TYR A CA 1
ATOM 1514 C C . TYR A 1 182 ? 4.458 -0.552 -14.711 1.00 90.00 182 TYR A C 1
ATOM 1516 O O . TYR A 1 182 ? 3.795 -0.576 -13.674 1.00 90.00 182 TYR A O 1
ATOM 1524 N N . ILE A 1 183 ? 4.773 0.599 -15.317 1.00 90.06 183 ILE A N 1
ATOM 1525 C CA . ILE A 1 183 ? 4.342 1.924 -14.839 1.00 90.06 183 ILE A CA 1
ATOM 1526 C C . ILE A 1 183 ? 2.808 2.012 -14.772 1.00 90.06 183 ILE A C 1
ATOM 1528 O O . ILE A 1 183 ? 2.261 2.498 -13.782 1.00 90.06 183 ILE A O 1
ATOM 1532 N N . GLN A 1 184 ? 2.093 1.490 -15.772 1.00 92.62 184 GLN A N 1
ATOM 1533 C CA . GLN A 1 184 ? 0.625 1.462 -15.753 1.00 92.62 184 GLN A CA 1
ATOM 1534 C C . GLN A 1 184 ? 0.070 0.616 -14.596 1.00 92.62 184 GLN A C 1
ATOM 1536 O O . GLN A 1 184 ? -0.917 1.002 -13.969 1.00 92.62 184 GLN A O 1
ATOM 1541 N N . GLN A 1 185 ? 0.695 -0.523 -14.278 1.00 91.75 185 GLN A N 1
ATOM 1542 C CA . GLN A 1 185 ? 0.290 -1.332 -13.121 1.00 91.75 185 GLN A CA 1
ATOM 1543 C C . GLN A 1 185 ? 0.618 -0.641 -11.793 1.00 91.75 185 GLN A C 1
ATOM 1545 O O . GLN A 1 185 ? -0.194 -0.656 -10.865 1.00 91.75 185 GLN A O 1
ATOM 1550 N N . ILE A 1 186 ? 1.768 0.034 -11.720 1.00 90.69 186 ILE A N 1
ATOM 1551 C CA . ILE A 1 186 ? 2.139 0.906 -10.604 1.00 90.69 186 ILE A CA 1
ATOM 1552 C C . ILE A 1 186 ? 1.063 1.972 -10.353 1.00 90.69 186 ILE A C 1
ATOM 1554 O O . ILE A 1 186 ? 0.737 2.238 -9.195 1.00 90.69 186 ILE A O 1
ATOM 1558 N N . GLU A 1 187 ? 0.487 2.574 -11.395 1.00 92.00 187 GLU A N 1
ATOM 1559 C CA . GLU A 1 187 ? -0.559 3.588 -11.229 1.00 92.00 187 GLU A CA 1
ATOM 1560 C C . GLU A 1 187 ? -1.788 3.024 -10.514 1.00 92.00 187 GLU A C 1
ATOM 1562 O O . GLU A 1 187 ? -2.248 3.586 -9.518 1.00 92.00 187 GLU A O 1
ATOM 1567 N N . LYS A 1 188 ? -2.250 1.845 -10.939 1.00 92.75 188 LYS A N 1
ATOM 1568 C CA . LYS A 1 188 ? -3.366 1.147 -10.289 1.00 92.75 188 LYS A CA 1
ATOM 1569 C C . LYS A 1 188 ? -3.051 0.798 -8.830 1.00 92.75 188 LYS A C 1
ATOM 1571 O O . LYS A 1 188 ? -3.909 0.934 -7.958 1.00 92.75 188 LYS A O 1
ATOM 1576 N N . ILE A 1 189 ? -1.813 0.387 -8.535 1.00 92.06 189 ILE A N 1
ATOM 1577 C CA . ILE A 1 189 ? -1.353 0.153 -7.157 1.00 92.06 189 ILE A CA 1
ATOM 1578 C C . ILE A 1 189 ? -1.404 1.449 -6.345 1.00 92.06 189 ILE A C 1
ATOM 1580 O O . ILE A 1 189 ? -1.914 1.445 -5.225 1.00 92.06 189 ILE A O 1
ATOM 1584 N N . LYS A 1 190 ? -0.934 2.575 -6.892 1.00 92.38 190 LYS A N 1
ATOM 1585 C CA . LYS A 1 190 ? -0.994 3.876 -6.208 1.00 92.38 190 LYS A CA 1
ATOM 1586 C C . LYS A 1 190 ? -2.433 4.269 -5.876 1.00 92.38 190 LYS A C 1
ATOM 1588 O O . LYS A 1 190 ? -2.690 4.669 -4.740 1.00 92.38 190 LYS A O 1
ATOM 1593 N N . GLU A 1 191 ? -3.364 4.125 -6.818 1.00 92.19 191 GLU A N 1
ATOM 1594 C CA . GLU A 1 191 ? -4.796 4.370 -6.589 1.00 92.19 191 GLU A CA 1
ATOM 1595 C C . GLU A 1 191 ? -5.356 3.473 -5.480 1.00 92.19 191 GLU A C 1
ATOM 1597 O O . GLU A 1 191 ? -6.064 3.935 -4.579 1.00 92.19 191 GLU A O 1
ATOM 1602 N N . HIS A 1 192 ? -4.979 2.194 -5.492 1.00 91.44 192 HIS A N 1
ATOM 1603 C CA . HIS A 1 192 ? -5.377 1.252 -4.460 1.00 91.44 192 HIS A CA 1
ATOM 1604 C C . HIS A 1 192 ? -4.858 1.656 -3.070 1.00 91.44 192 HIS A C 1
ATOM 1606 O O . HIS A 1 192 ? -5.631 1.685 -2.107 1.00 91.44 192 HIS A O 1
ATOM 1612 N N . LEU A 1 193 ? -3.580 2.025 -2.957 1.00 92.19 193 LEU A N 1
ATOM 1613 C CA . LEU A 1 193 ? -2.960 2.468 -1.704 1.00 92.19 193 LEU A CA 1
ATOM 1614 C C . LEU A 1 193 ? -3.589 3.768 -1.178 1.00 92.19 193 LEU A C 1
ATOM 1616 O O . LEU A 1 193 ? -3.819 3.898 0.026 1.00 92.19 193 LEU A O 1
ATOM 1620 N N . LEU A 1 194 ? -3.960 4.702 -2.061 1.00 91.62 194 LEU A N 1
ATOM 1621 C CA . LEU A 1 194 ? -4.668 5.933 -1.680 1.00 91.62 194 LEU A CA 1
ATOM 1622 C C . LEU A 1 194 ? -6.002 5.651 -0.974 1.00 91.62 194 LEU A C 1
ATOM 1624 O O . LEU A 1 194 ? -6.381 6.400 -0.070 1.00 91.62 194 LEU A O 1
ATOM 1628 N N . SER A 1 195 ? -6.669 4.537 -1.302 1.00 90.50 195 SER A N 1
ATOM 1629 C CA . SER A 1 195 ? -7.902 4.109 -0.623 1.00 90.50 195 SER A CA 1
ATOM 1630 C C . SER A 1 195 ? -7.717 3.754 0.858 1.00 90.50 195 SER A C 1
ATOM 1632 O O . SER A 1 195 ? -8.714 3.606 1.561 1.00 90.50 195 SER A O 1
ATOM 1634 N N . PHE A 1 196 ? -6.477 3.603 1.336 1.00 89.38 196 PHE A N 1
ATOM 1635 C CA . PHE A 1 196 ? -6.148 3.391 2.751 1.00 89.38 196 PHE A CA 1
ATOM 1636 C C . PHE A 1 196 ? -5.626 4.654 3.438 1.00 89.38 196 PHE A C 1
ATOM 1638 O O . PHE A 1 196 ? -5.734 4.767 4.653 1.00 89.38 196 PHE A O 1
ATOM 1645 N N . ILE A 1 197 ? -5.074 5.600 2.675 1.00 87.81 197 ILE A N 1
ATOM 1646 C CA . ILE A 1 197 ? -4.504 6.847 3.203 1.00 87.81 197 ILE A CA 1
ATOM 1647 C C . ILE A 1 197 ? -5.605 7.870 3.522 1.00 87.81 197 ILE A C 1
ATOM 1649 O O . ILE A 1 197 ? -5.462 8.657 4.455 1.00 87.81 197 ILE A O 1
ATOM 1653 N N . HIS A 1 198 ? -6.697 7.868 2.754 1.00 74.12 198 HIS A N 1
ATOM 1654 C CA . HIS A 1 198 ? -7.810 8.815 2.896 1.00 74.12 198 HIS A CA 1
ATOM 1655 C C . HIS A 1 198 ? -8.992 8.289 3.737 1.00 74.12 198 HIS A C 1
ATOM 1657 O O . HIS A 1 198 ? -10.107 8.795 3.601 1.00 74.12 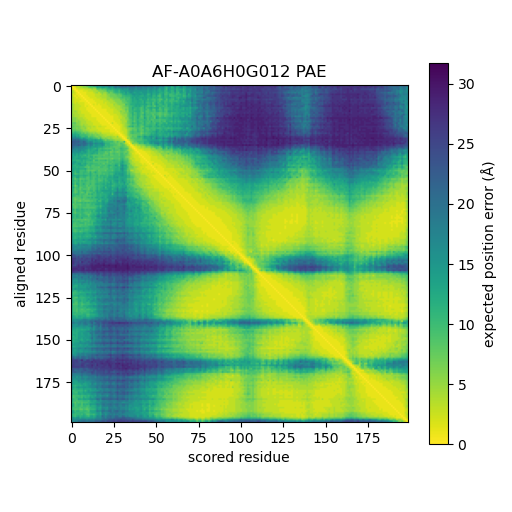198 HIS A O 1
ATOM 1663 N N . VAL A 1 199 ? -8.761 7.282 4.589 1.00 55.72 199 VAL A N 1
ATOM 1664 C CA . VAL A 1 199 ? -9.754 6.707 5.526 1.00 55.72 199 VAL A CA 1
ATOM 1665 C C . VAL A 1 199 ? -9.651 7.369 6.891 1.00 55.72 199 VAL A C 1
ATOM 1667 O O . VAL A 1 199 ? -10.722 7.614 7.490 1.00 55.72 199 VAL A O 1
#

Sequence (199 aa):
MNKKELTEKVTGWILAITVYTVGVFYLLNKVLGITGDDLDALVSLLGVGATLFGGYMAIYLFTDWREQTNKQMLANEAKELWKSTKELEKQFLSIDDYYSTTPEYIKYNNSKYYKHVHECDKKASDLHIELFYFSELSKKNNYELFLDSFEVLKAYREIINSDKYEYEKDIYEAEKDEREKYIQQIEKIKEHLLSFIHV

Organism: Acinetobacter pittii (NCBI:txid48296)

Secondary structure (DSSP, 8-state):
--HHHHHHHHHHHHHHHHHHHHHHHHHHHHHH---HHHHHHHHHHHHHHHHHHHHHHHHHHHHHHHHHHHHHHHHHHHHHHHHHHHHHHHHHHHHHHHHHHS-HHHHTT-HHHHHHHHHHHHHHHHHHHHHHHHHHHHT-S-HHHHHHHHHHHHHHHHHHT-TT-SSHHHHHHHHHHHHHHHHHHHHHHHHHHHHHHT-